Protein AF-A0A7J5TL22-F1 (afdb_monomer)

Secondary structure (DSSP, 8-state):
-HHHHHHHHHHHHHHHHHHHHHHHH-GGGGGSHHHHHHHHHHHHHHHHHHHHHHT-PPPPHHHHHHHHHHHHHHHHHHHHT--GGG--PPPPSSSSS-HHHHHHHHHHHHHHHHHHHS-GGG--TTHHHHHTTHHHHHHHHHHHHHHH-TT--SSSSSSSSGGG-TTT--HHHHHHHHHHHHHT-

Sequence (185 aa):
MRYLAGIWRLAIAALCFIGTSPAWHAVSLWAFLMYQIGFIAGIVMLWSGCASILRGVQPPALLRGFVLTYAFSLAAVHFFVTPAAEFGVPAQQVIPLSAQVLALIVVGMLAVDFFAFEPHRAFKPVYPLVWLVYLPLYAAFAIARAYWFPHSGPTANAYPYDYLIITQFTWGGAGVACLKIVAIY

pLDDT: mean 81.73, std 12.76, range [41.72, 96.69]

Radius of gyration: 17.6 Å; Cα contacts (8 Å, |Δi|>4): 181; chains: 1; bounding box: 44×38×47 Å

Solvent-accessible surface area (backbone atoms only — not comparable to full-atom values): 10242 Å² total; per-residue (Å²): 109,55,60,59,53,10,54,51,25,38,50,47,15,51,52,22,46,49,66,30,46,56,37,77,80,36,70,38,43,56,61,33,66,66,40,48,51,32,42,53,36,15,53,54,25,37,46,34,10,50,12,43,64,73,71,47,79,63,69,56,49,65,58,60,50,43,40,46,52,52,46,46,50,52,51,48,42,50,77,66,66,47,67,80,75,83,63,82,60,79,62,30,88,87,51,105,52,54,53,68,59,51,51,52,52,48,38,53,51,44,50,49,44,52,76,74,71,49,72,71,85,66,58,58,90,63,46,68,65,60,51,56,54,53,54,61,52,50,50,50,49,47,52,51,46,25,71,78,36,56,87,58,25,64,49,101,42,32,41,71,46,75,84,69,36,70,93,72,55,38,76,67,54,51,51,50,52,57,48,50,53,55,70,76,108

Nearest PDB structures (foldseek):
  8xks-assembly1_J  TM=4.301E-01  e=9.160E-01  Chlamydomonas reinhardtii
  6s37-assembly1_B  TM=3.584E-01  e=7.990E+00  Pseudomonas putida KT2440

Mean predicted aligned error: 7.57 Å

Structure (mmCIF, N/CA/C/O backbone):
data_AF-A0A7J5TL22-F1
#
_entry.id   AF-A0A7J5TL22-F1
#
loop_
_atom_site.group_PDB
_atom_site.id
_atom_site.type_symbol
_atom_site.label_atom_id
_atom_site.label_alt_id
_atom_site.label_comp_id
_atom_site.label_asym_id
_atom_site.label_entity_id
_atom_site.label_seq_id
_atom_site.pdbx_PDB_ins_code
_atom_site.Cartn_x
_atom_site.Cartn_y
_atom_site.Cartn_z
_atom_site.occupancy
_atom_site.B_iso_or_equiv
_atom_site.a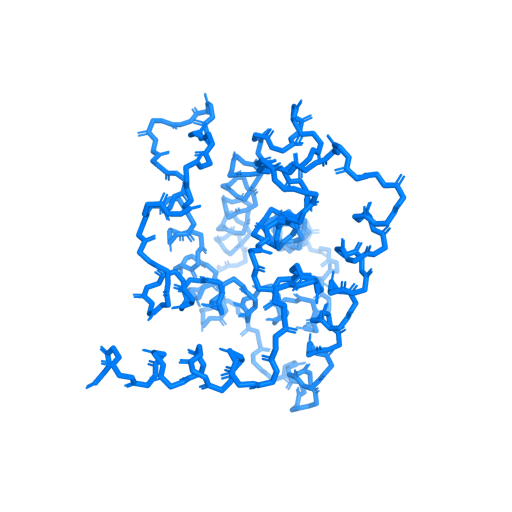uth_seq_id
_atom_site.auth_comp_id
_atom_site.auth_asym_id
_atom_site.auth_atom_id
_atom_site.pdbx_PDB_model_num
ATOM 1 N N . MET A 1 1 ? -11.041 7.643 23.582 1.00 76.50 1 MET A N 1
ATOM 2 C CA . MET A 1 1 ? -10.326 6.789 22.602 1.00 76.50 1 MET A CA 1
ATOM 3 C C . MET A 1 1 ? -10.852 6.942 21.175 1.00 76.50 1 MET A C 1
ATOM 5 O O . MET A 1 1 ? -10.060 7.249 20.301 1.00 76.50 1 MET A O 1
ATOM 9 N N . ARG A 1 2 ? -12.167 6.836 20.929 1.00 82.69 2 ARG A N 1
ATOM 10 C CA . ARG A 1 2 ? -12.785 6.975 19.590 1.00 82.69 2 ARG A CA 1
ATOM 11 C C . ARG A 1 2 ? -12.343 8.196 18.766 1.00 82.69 2 ARG A C 1
ATOM 13 O O . ARG A 1 2 ? -11.962 8.041 17.614 1.00 82.69 2 ARG A O 1
ATOM 20 N N . TYR A 1 3 ? -12.398 9.396 19.344 1.00 88.88 3 TYR A N 1
ATOM 21 C CA . TYR A 1 3 ? -12.023 10.625 18.632 1.00 88.88 3 TYR A CA 1
ATOM 22 C C . TYR A 1 3 ? -10.523 10.702 18.337 1.00 88.88 3 TYR A C 1
ATOM 24 O O . TYR A 1 3 ? -10.148 11.126 17.252 1.00 88.88 3 TYR A O 1
ATOM 32 N N . LEU A 1 4 ? -9.684 10.220 19.260 1.00 90.31 4 LEU A N 1
ATOM 33 C CA . LEU A 1 4 ? -8.236 10.139 19.066 1.00 90.31 4 LEU A CA 1
ATOM 34 C C . LEU A 1 4 ? -7.894 9.206 17.896 1.00 90.31 4 LEU A C 1
ATOM 36 O O . LEU A 1 4 ? -7.189 9.622 16.988 1.00 90.31 4 LEU A O 1
ATOM 40 N N . ALA A 1 5 ? -8.462 7.995 17.874 1.00 88.38 5 ALA A N 1
ATOM 41 C CA . ALA A 1 5 ? -8.292 7.055 16.765 1.00 88.38 5 ALA A CA 1
ATOM 42 C C . ALA A 1 5 ? -8.836 7.626 15.443 1.00 88.38 5 ALA A C 1
ATOM 44 O O . ALA A 1 5 ? -8.234 7.459 14.389 1.00 88.38 5 ALA A O 1
ATOM 45 N N . GLY A 1 6 ? -9.961 8.348 15.493 1.00 91.69 6 GLY A N 1
ATOM 46 C CA . GLY A 1 6 ? -10.523 9.033 14.330 1.00 91.69 6 GLY A CA 1
ATOM 47 C C . GLY A 1 6 ? -9.575 10.078 13.740 1.00 91.69 6 GLY A C 1
ATOM 48 O O . GLY A 1 6 ? -9.269 10.020 12.555 1.00 91.69 6 GLY A O 1
ATOM 49 N N . ILE A 1 7 ? -9.070 10.994 14.571 1.00 94.56 7 ILE A N 1
ATOM 50 C CA . ILE A 1 7 ? -8.115 12.033 14.156 1.00 94.56 7 ILE A CA 1
ATOM 51 C C . ILE A 1 7 ? -6.807 11.405 13.663 1.00 94.56 7 ILE A C 1
ATOM 53 O O . ILE A 1 7 ? -6.292 11.817 12.628 1.00 94.56 7 ILE A O 1
ATOM 57 N N . TRP A 1 8 ? -6.307 10.374 14.350 1.00 95.06 8 TRP A N 1
ATOM 58 C CA . TRP A 1 8 ? -5.118 9.620 13.945 1.00 95.06 8 TRP A CA 1
ATOM 59 C C . TRP A 1 8 ? -5.254 9.057 12.527 1.00 95.06 8 TRP A C 1
ATOM 61 O O . TRP A 1 8 ? -4.403 9.293 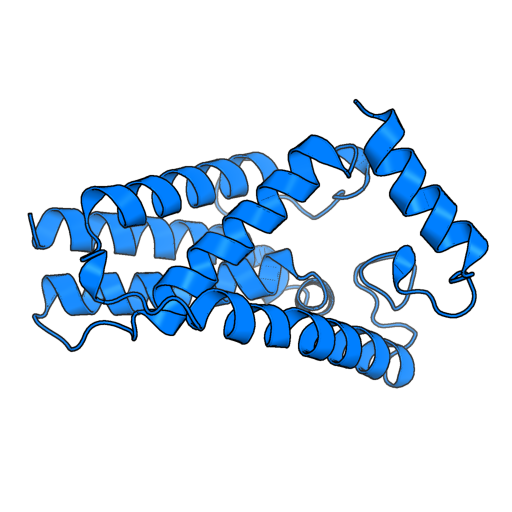11.674 1.00 95.06 8 TRP A O 1
ATOM 71 N N . ARG A 1 9 ? -6.375 8.392 12.235 1.00 95.19 9 ARG A N 1
ATOM 72 C CA . ARG A 1 9 ? -6.667 7.820 10.912 1.00 95.19 9 ARG A CA 1
ATOM 73 C C . ARG A 1 9 ? -6.843 8.884 9.834 1.00 95.19 9 ARG A C 1
ATOM 75 O O . ARG A 1 9 ? -6.375 8.694 8.717 1.00 95.19 9 ARG A O 1
ATOM 82 N N . LEU A 1 10 ? -7.454 10.023 10.164 1.00 96.06 10 LEU A N 1
ATOM 83 C CA . LEU A 1 10 ? -7.537 11.156 9.238 1.00 96.06 10 LEU A CA 1
ATOM 84 C C . LEU A 1 10 ? -6.156 11.749 8.928 1.00 96.06 10 LEU A C 1
ATOM 86 O O . LEU A 1 10 ? -5.897 12.099 7.779 1.00 96.06 10 LEU A O 1
ATOM 90 N N . ALA A 1 11 ? -5.256 11.815 9.912 1.00 95.38 11 ALA A N 1
ATOM 91 C CA . ALA A 1 11 ? -3.878 12.242 9.687 1.00 95.38 11 ALA A CA 1
ATOM 92 C C . ALA A 1 11 ? -3.131 11.265 8.766 1.00 95.38 11 ALA A C 1
ATOM 94 O O . ALA A 1 11 ? -2.492 11.707 7.813 1.00 95.38 11 ALA A O 1
ATOM 95 N N . ILE A 1 12 ? -3.277 9.948 8.975 1.00 94.81 12 ILE A N 1
ATOM 96 C CA . ILE A 1 12 ? -2.724 8.936 8.056 1.00 94.81 12 ILE A CA 1
ATOM 97 C C . ILE A 1 12 ? -3.279 9.145 6.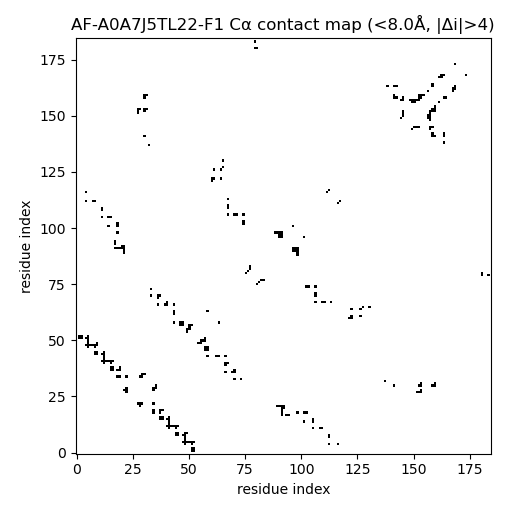644 1.00 94.81 12 ILE A C 1
ATOM 99 O O . ILE A 1 12 ? -2.512 9.184 5.687 1.00 94.81 12 ILE A O 1
ATOM 103 N N . ALA A 1 13 ? -4.596 9.328 6.508 1.00 96.69 13 ALA A N 1
ATOM 104 C CA . ALA A 1 13 ? -5.231 9.540 5.212 1.00 96.69 13 ALA A CA 1
ATOM 105 C C . ALA A 1 13 ? -4.666 10.768 4.483 1.00 96.69 13 ALA A C 1
ATOM 107 O O . ALA A 1 13 ? -4.343 10.685 3.299 1.00 96.69 13 ALA A O 1
ATOM 108 N N . ALA A 1 14 ? -4.488 11.885 5.194 1.00 94.62 14 ALA A N 1
ATOM 109 C CA . ALA A 1 14 ? -3.883 13.089 4.635 1.00 94.62 14 ALA A CA 1
ATOM 110 C C . ALA A 1 14 ? -2.450 12.830 4.144 1.00 94.62 14 ALA A C 1
ATOM 112 O O . ALA A 1 14 ? -2.127 13.171 3.008 1.00 94.62 14 ALA A O 1
ATOM 113 N N . LEU A 1 15 ? -1.615 12.172 4.954 1.00 92.62 15 LEU A N 1
ATOM 114 C CA . LEU A 1 15 ? -0.240 11.830 4.578 1.00 92.62 15 LEU A CA 1
ATOM 115 C C . LEU A 1 15 ? -0.190 10.881 3.375 1.00 92.62 15 LEU A C 1
ATOM 117 O O . LEU A 1 15 ? 0.622 11.086 2.476 1.00 92.62 15 LEU A O 1
ATOM 121 N N . CYS A 1 16 ? -1.087 9.897 3.305 1.00 93.00 16 CYS A N 1
ATOM 122 C CA . CYS A 1 16 ? -1.236 9.030 2.140 1.00 93.00 16 CYS A CA 1
ATOM 123 C C . CYS A 1 16 ? -1.551 9.834 0.874 1.00 93.00 16 CYS A C 1
ATOM 125 O O . CYS A 1 16 ? -0.889 9.650 -0.145 1.00 93.00 16 CYS A O 1
ATOM 127 N N . PHE A 1 17 ? -2.519 10.755 0.930 1.00 93.19 17 PHE A N 1
ATOM 128 C CA . PHE A 1 17 ? -2.877 11.563 -0.238 1.00 93.19 17 PHE A CA 1
ATOM 129 C C . PHE A 1 17 ? -1.749 12.501 -0.664 1.00 93.19 17 PHE A C 1
ATOM 131 O O . PHE A 1 17 ? -1.441 12.567 -1.854 1.00 93.19 17 PHE A O 1
ATOM 138 N N . ILE A 1 18 ? -1.072 13.136 0.295 1.00 90.69 18 ILE A N 1
ATOM 139 C CA . ILE A 1 18 ? 0.117 13.963 0.055 1.00 90.69 18 ILE A CA 1
ATOM 140 C C . ILE A 1 18 ? 1.221 13.129 -0.614 1.00 90.69 18 ILE A C 1
ATOM 142 O O . ILE A 1 18 ? 1.741 13.534 -1.654 1.00 90.69 18 ILE A O 1
ATOM 146 N N . GLY A 1 19 ? 1.490 11.920 -0.117 1.00 87.06 19 GLY A N 1
ATOM 147 C CA . GLY A 1 19 ? 2.454 10.998 -0.720 1.00 87.06 19 GLY A CA 1
ATOM 148 C C . GLY A 1 19 ? 2.067 10.545 -2.129 1.00 87.06 19 GLY A C 1
ATOM 149 O O . GLY A 1 19 ? 2.940 10.358 -2.972 1.00 87.06 19 GLY A O 1
ATOM 150 N N . THR A 1 20 ? 0.767 10.425 -2.420 1.00 89.88 20 THR A N 1
ATOM 151 C CA . THR A 1 20 ? 0.273 10.050 -3.757 1.00 89.88 20 THR A CA 1
ATOM 152 C C . THR A 1 20 ? 0.111 11.217 -4.725 1.00 89.88 20 THR A C 1
ATOM 154 O O . THR A 1 20 ? -0.081 10.981 -5.916 1.00 89.88 20 THR A O 1
ATOM 157 N N . SER A 1 21 ? 0.223 12.460 -4.247 1.00 88.69 21 SER A N 1
ATOM 158 C CA . SER A 1 21 ? -0.008 13.664 -5.053 1.00 88.69 21 SER A CA 1
ATOM 159 C C . SER A 1 21 ? 0.816 13.747 -6.350 1.00 88.69 21 SER A C 1
ATOM 161 O O . SER A 1 21 ? 0.252 14.186 -7.353 1.00 88.69 21 SER A O 1
ATOM 163 N N . PRO A 1 22 ? 2.074 13.255 -6.442 1.00 86.19 22 PRO A N 1
ATOM 164 C CA . PRO A 1 22 ? 2.792 13.253 -7.719 1.00 86.19 22 PRO A CA 1
ATOM 165 C C . PRO A 1 22 ? 2.082 12.444 -8.815 1.00 86.19 22 PRO A C 1
ATOM 167 O O . PRO A 1 22 ? 2.066 12.847 -9.978 1.00 86.19 22 PRO A O 1
ATOM 170 N N . ALA A 1 23 ? 1.440 11.328 -8.456 1.00 86.75 23 ALA A N 1
ATOM 171 C CA . ALA A 1 23 ? 0.721 10.481 -9.408 1.00 86.75 23 ALA A CA 1
ATOM 172 C C . ALA A 1 23 ? -0.568 11.134 -9.934 1.00 86.75 23 ALA A C 1
ATOM 174 O O . ALA A 1 23 ? -1.082 10.744 -10.981 1.00 86.75 23 ALA A O 1
ATOM 175 N N . TRP A 1 24 ? -1.082 12.162 -9.254 1.00 88.44 24 TRP A N 1
ATOM 176 C CA . TRP A 1 24 ? -2.282 12.878 -9.692 1.00 88.44 24 TRP A CA 1
ATOM 177 C C . TRP A 1 24 ? -1.990 13.757 -10.913 1.00 88.44 24 TRP A C 1
ATOM 179 O O . TRP A 1 24 ? -2.872 13.983 -11.736 1.00 88.44 24 TRP A O 1
ATOM 189 N N . HIS A 1 25 ? -0.738 14.200 -11.054 1.00 84.44 25 HIS A N 1
ATOM 190 C CA . HIS A 1 25 ? -0.266 14.995 -12.187 1.00 84.44 25 HIS A CA 1
ATOM 191 C C . HIS A 1 25 ? 0.445 14.152 -13.254 1.00 84.44 25 HIS A C 1
ATOM 193 O O . HIS A 1 25 ? 0.469 14.539 -14.420 1.00 84.44 25 HIS A O 1
ATOM 199 N N . ALA A 1 26 ? 0.991 12.990 -12.881 1.00 85.56 26 ALA A N 1
ATOM 200 C CA . ALA A 1 26 ? 1.662 12.072 -13.794 1.00 85.56 26 ALA A CA 1
ATOM 201 C C . ALA A 1 26 ? 1.036 10.674 -13.727 1.00 85.56 26 ALA A C 1
ATOM 203 O O . ALA A 1 26 ? 1.387 9.849 -12.881 1.00 85.56 26 ALA A O 1
ATOM 204 N N . VAL A 1 27 ? 0.132 10.391 -14.671 1.00 84.38 27 VAL A N 1
ATOM 205 C CA . VAL A 1 27 ? -0.661 9.150 -14.681 1.00 84.38 27 VAL A CA 1
ATOM 206 C C . VAL A 1 27 ? 0.213 7.889 -14.773 1.00 84.38 27 VAL A C 1
ATOM 208 O O . VAL A 1 27 ? -0.154 6.839 -14.248 1.00 84.38 27 VAL A O 1
ATOM 211 N N . SER A 1 28 ? 1.398 7.980 -15.383 1.00 83.38 28 SER A N 1
ATOM 212 C CA . SER A 1 28 ? 2.342 6.860 -15.479 1.00 83.38 28 SER A CA 1
ATOM 213 C C . SER A 1 28 ? 2.810 6.352 -14.111 1.00 83.38 28 SER A C 1
ATOM 215 O O . SER A 1 28 ? 3.051 5.154 -13.966 1.00 83.38 28 SER A O 1
ATOM 217 N N . LEU A 1 29 ? 2.861 7.212 -13.084 1.00 85.06 29 LEU A N 1
ATOM 218 C CA . LEU A 1 29 ? 3.284 6.838 -11.731 1.00 85.06 29 LEU A CA 1
ATOM 219 C C . LEU A 1 29 ? 2.313 5.864 -11.049 1.00 85.06 29 LEU A C 1
ATOM 221 O O . LEU A 1 29 ? 2.746 5.077 -10.208 1.00 85.06 29 LEU A O 1
ATOM 225 N N . TRP A 1 30 ? 1.039 5.815 -11.459 1.00 87.62 30 TRP A N 1
ATOM 226 C CA . TRP A 1 30 ? 0.084 4.805 -10.975 1.00 87.62 30 TRP A CA 1
ATOM 227 C C . TRP A 1 30 ? 0.473 3.372 -11.345 1.00 87.62 30 TRP A C 1
ATOM 229 O O . TRP A 1 30 ? -0.098 2.424 -10.807 1.00 87.62 30 TRP A O 1
ATOM 239 N N . ALA A 1 31 ? 1.447 3.187 -12.240 1.00 86.81 31 ALA A N 1
ATOM 240 C CA . ALA A 1 31 ? 2.020 1.880 -12.515 1.00 86.81 31 ALA A CA 1
ATOM 241 C C . ALA A 1 31 ? 2.811 1.317 -11.326 1.00 86.81 31 ALA A C 1
ATOM 243 O O . ALA A 1 31 ? 2.890 0.097 -11.187 1.00 86.81 31 ALA A O 1
ATOM 244 N N . PHE A 1 32 ? 3.388 2.160 -10.464 1.00 85.00 32 PHE A N 1
ATOM 245 C CA . PHE A 1 32 ? 4.103 1.675 -9.288 1.00 85.00 32 PHE A CA 1
ATOM 246 C C . PHE A 1 32 ? 3.133 1.213 -8.205 1.00 85.00 32 PHE A C 1
ATOM 248 O O . PHE A 1 32 ? 2.202 1.924 -7.814 1.00 85.00 32 PHE A O 1
ATOM 255 N N . LEU A 1 33 ? 3.436 0.046 -7.640 1.00 85.75 33 LEU A N 1
ATOM 256 C CA . LEU A 1 33 ? 2.664 -0.553 -6.558 1.00 85.75 33 LEU A CA 1
ATOM 257 C C . LEU A 1 33 ? 2.549 0.382 -5.341 1.00 85.75 33 LEU A C 1
ATOM 259 O O . LEU A 1 33 ? 1.494 0.442 -4.713 1.00 85.75 33 LEU A O 1
ATOM 263 N N . MET A 1 34 ? 3.595 1.165 -5.046 1.00 84.81 34 MET A N 1
ATOM 264 C CA . MET A 1 34 ? 3.604 2.088 -3.904 1.00 84.81 34 MET A CA 1
ATOM 265 C C . MET A 1 34 ? 2.489 3.138 -3.969 1.00 84.81 34 MET A C 1
ATOM 267 O O . MET A 1 34 ? 1.866 3.429 -2.950 1.00 84.81 34 MET A O 1
ATOM 271 N N . TYR A 1 35 ? 2.205 3.675 -5.160 1.00 87.75 35 TYR A N 1
ATOM 272 C CA . TYR A 1 35 ? 1.192 4.714 -5.337 1.00 87.75 35 TYR A CA 1
ATOM 273 C C . TYR A 1 35 ? -0.212 4.127 -5.215 1.00 87.75 35 TYR A C 1
ATOM 275 O O . TYR A 1 35 ? -1.079 4.733 -4.588 1.00 87.75 35 TYR A O 1
ATOM 283 N N . GLN A 1 36 ? -0.422 2.913 -5.730 1.00 90.69 36 GLN A N 1
ATOM 284 C CA . GLN A 1 36 ? -1.695 2.206 -5.596 1.00 90.69 36 GLN A CA 1
ATOM 285 C C . GLN A 1 36 ? -1.995 1.868 -4.131 1.00 90.69 36 GLN A C 1
ATOM 287 O O . GLN A 1 36 ? -3.067 2.199 -3.628 1.00 90.69 36 GLN A O 1
ATOM 292 N N . ILE A 1 37 ? -1.032 1.267 -3.422 1.00 91.81 37 ILE A N 1
ATOM 293 C CA . ILE A 1 37 ? -1.198 0.913 -2.008 1.00 91.81 37 ILE A CA 1
ATOM 294 C C . ILE A 1 37 ? -1.343 2.165 -1.143 1.00 91.81 37 ILE A C 1
ATOM 296 O O . ILE A 1 37 ? -2.230 2.200 -0.296 1.00 91.81 37 ILE A O 1
ATOM 300 N N . GLY A 1 38 ? -0.542 3.209 -1.380 1.00 91.25 38 GLY A N 1
ATOM 301 C CA . GLY A 1 38 ? -0.661 4.484 -0.671 1.00 91.25 38 GLY A CA 1
ATOM 302 C C . GLY A 1 38 ? -2.044 5.118 -0.839 1.00 91.25 38 GLY A C 1
ATOM 303 O O . GLY A 1 38 ? -2.633 5.586 0.134 1.00 91.25 38 GLY A O 1
ATOM 304 N N . PHE A 1 39 ? -2.615 5.061 -2.042 1.00 93.75 39 PHE A N 1
ATOM 305 C CA . PHE A 1 39 ? -3.942 5.610 -2.312 1.00 93.75 39 PHE A CA 1
ATOM 306 C C . PHE A 1 39 ? -5.068 4.776 -1.689 1.00 93.75 39 PHE A C 1
ATOM 308 O O . PHE A 1 39 ? -5.952 5.328 -1.031 1.00 93.75 39 PHE A O 1
ATOM 315 N N . ILE A 1 40 ? -5.009 3.444 -1.814 1.00 94.75 40 ILE A N 1
ATOM 316 C CA . ILE A 1 40 ? -5.957 2.531 -1.154 1.00 94.75 40 ILE A CA 1
ATOM 317 C C . ILE A 1 40 ? -5.894 2.722 0.367 1.00 94.75 40 ILE A C 1
ATOM 319 O O . ILE A 1 40 ? -6.934 2.812 1.021 1.00 94.75 40 ILE A O 1
ATOM 323 N N . ALA A 1 41 ? -4.688 2.853 0.927 1.00 94.56 41 ALA A N 1
ATOM 324 C CA . ALA A 1 41 ? -4.476 3.159 2.335 1.00 94.56 41 ALA A CA 1
ATOM 325 C C . ALA A 1 41 ? -5.153 4.471 2.737 1.00 94.56 41 ALA A C 1
ATOM 327 O O . ALA A 1 41 ? -5.889 4.499 3.722 1.00 94.56 41 ALA A O 1
ATOM 328 N N . GLY A 1 42 ? -4.971 5.526 1.937 1.00 95.69 42 GLY A N 1
ATOM 329 C CA . GLY A 1 42 ? -5.610 6.822 2.149 1.00 95.69 42 GLY A CA 1
ATOM 330 C C . GLY A 1 42 ? -7.133 6.721 2.215 1.00 95.69 42 GLY A C 1
ATOM 331 O O . GLY A 1 42 ? -7.740 7.216 3.163 1.00 95.69 42 GLY A O 1
ATOM 332 N N . ILE A 1 43 ? -7.756 6.005 1.274 1.00 96.69 43 ILE A N 1
ATOM 333 C CA . ILE A 1 43 ? -9.213 5.795 1.249 1.00 96.69 43 ILE A CA 1
ATOM 334 C C . ILE A 1 43 ? -9.691 5.007 2.473 1.00 96.69 43 ILE A C 1
ATOM 336 O O . ILE A 1 43 ? -10.656 5.406 3.129 1.00 96.69 43 ILE A O 1
ATOM 340 N N . VAL A 1 44 ? -9.032 3.892 2.802 1.00 96.00 44 VAL A N 1
ATOM 341 C CA . VAL A 1 44 ? -9.424 3.040 3.938 1.00 96.00 44 VAL A CA 1
ATOM 342 C C . VAL A 1 44 ? -9.292 3.798 5.258 1.00 96.00 44 VAL A C 1
ATOM 344 O O . VAL A 1 44 ? -10.177 3.701 6.111 1.00 96.00 44 VAL A O 1
ATOM 347 N N . MET A 1 45 ? -8.229 4.585 5.420 1.00 96.25 45 MET A N 1
ATOM 348 C CA . MET A 1 45 ? -7.994 5.391 6.617 1.00 96.25 45 MET A CA 1
ATOM 349 C C . MET A 1 45 ? -8.950 6.580 6.703 1.00 96.25 45 MET A C 1
ATOM 351 O O . MET A 1 45 ? -9.462 6.862 7.784 1.00 96.25 45 MET A O 1
ATOM 355 N N . LEU A 1 46 ? -9.289 7.213 5.576 1.00 96.69 46 LEU A N 1
ATOM 356 C CA . LEU A 1 46 ? -10.306 8.263 5.524 1.00 96.69 46 LEU A CA 1
ATOM 357 C C . LEU A 1 46 ? -11.670 7.716 5.954 1.00 96.69 46 LEU A C 1
ATOM 359 O O . LEU A 1 46 ? -12.311 8.275 6.844 1.00 96.69 46 LEU A O 1
ATOM 363 N N . TRP A 1 47 ? -12.089 6.586 5.374 1.00 96.38 47 TRP A N 1
ATOM 364 C CA . TRP A 1 47 ? -13.329 5.912 5.753 1.00 96.38 47 TRP A CA 1
ATOM 365 C C . TRP A 1 47 ? -13.310 5.545 7.239 1.00 96.38 47 TRP A C 1
ATOM 367 O O . TRP A 1 47 ? -14.238 5.887 7.972 1.00 96.38 47 TRP A O 1
ATOM 377 N N . SER A 1 48 ? -12.239 4.914 7.720 1.00 93.06 48 SER A N 1
ATOM 378 C CA . SER A 1 48 ? -12.140 4.506 9.120 1.00 93.06 48 SER A CA 1
ATOM 379 C C . SER A 1 48 ? -12.116 5.694 10.092 1.00 93.06 48 SER A C 1
ATOM 381 O O . SER A 1 48 ? -12.746 5.636 11.151 1.00 93.06 48 SER A O 1
ATOM 383 N N . GLY A 1 49 ? -11.451 6.793 9.732 1.00 93.06 49 GLY A N 1
ATOM 384 C CA . GLY A 1 49 ? -11.416 8.032 10.507 1.00 93.06 49 GLY A CA 1
ATOM 385 C C . GLY A 1 49 ? -12.796 8.679 10.614 1.00 93.06 49 GLY A C 1
ATOM 386 O O . GLY A 1 49 ? -13.284 8.931 11.721 1.00 93.06 49 GLY A O 1
ATOM 387 N N . CYS A 1 50 ? -13.475 8.847 9.476 1.00 93.69 50 CYS A N 1
ATOM 388 C CA . CYS A 1 50 ? -14.847 9.347 9.415 1.00 93.69 50 CYS A CA 1
ATOM 389 C C . CYS A 1 50 ? -15.817 8.446 10.191 1.00 93.69 50 CYS A C 1
ATOM 391 O O . CYS A 1 50 ? -16.607 8.945 10.991 1.00 93.69 50 CYS A O 1
ATOM 393 N N . ALA A 1 51 ? -15.728 7.123 10.029 1.00 93.06 51 ALA A N 1
ATOM 394 C CA . ALA A 1 51 ? -16.568 6.162 10.740 1.00 93.06 51 ALA A CA 1
ATOM 395 C C . ALA A 1 51 ? -16.381 6.252 12.264 1.00 93.06 51 ALA A C 1
ATOM 397 O O . ALA A 1 51 ? -17.361 6.253 13.012 1.00 93.06 51 ALA A O 1
ATOM 398 N N . SER A 1 52 ? -15.143 6.413 12.738 1.00 91.75 52 SER A N 1
ATOM 399 C CA . SER A 1 52 ? -14.848 6.601 14.163 1.00 91.75 52 SER A CA 1
ATOM 400 C C . SER A 1 52 ? -15.486 7.880 14.720 1.00 91.75 52 SER A C 1
ATOM 402 O O . SER A 1 52 ? -16.097 7.860 15.792 1.00 91.75 52 SER A O 1
ATOM 404 N N . ILE A 1 53 ? -15.413 8.996 13.993 1.00 92.00 53 ILE A N 1
ATOM 405 C CA . ILE A 1 53 ? -15.950 10.288 14.451 1.00 92.00 53 ILE A CA 1
ATOM 406 C C . ILE A 1 53 ? -17.483 10.315 14.370 1.00 92.00 53 ILE A C 1
ATOM 408 O O . ILE A 1 53 ? -18.150 10.643 15.357 1.00 92.00 53 ILE A O 1
ATOM 412 N N . LEU A 1 54 ? -18.041 9.902 13.232 1.00 92.12 54 LEU A N 1
ATOM 413 C CA . LEU A 1 54 ? -19.468 9.998 12.907 1.00 92.12 54 LEU A CA 1
ATOM 414 C C . LEU A 1 54 ? -20.304 8.813 13.415 1.00 92.12 54 LEU A C 1
ATOM 416 O O . LEU A 1 54 ? -21.514 8.809 13.232 1.00 92.12 54 LEU A O 1
ATOM 420 N N . ARG A 1 55 ? -19.684 7.815 14.064 1.00 85.88 55 ARG A N 1
ATOM 421 C CA . ARG A 1 55 ? -20.319 6.523 14.413 1.00 85.88 55 ARG A CA 1
ATOM 422 C C . ARG A 1 55 ? -20.826 5.763 13.180 1.00 85.88 55 ARG A C 1
ATOM 424 O O . ARG A 1 55 ? -21.847 5.086 13.233 1.00 85.88 55 ARG A O 1
ATOM 431 N N . GLY A 1 56 ? -20.099 5.891 12.075 1.00 88.38 56 GLY A N 1
ATOM 432 C CA . GLY A 1 56 ? -20.379 5.174 10.839 1.00 88.38 56 GLY A CA 1
ATOM 433 C C . GLY A 1 56 ? -19.916 3.718 10.881 1.00 88.38 56 GLY A C 1
ATOM 434 O O . GLY A 1 56 ? -19.244 3.267 11.813 1.00 88.38 56 GLY A O 1
ATOM 435 N N . VAL A 1 57 ? -20.243 2.989 9.819 1.00 90.06 57 VAL A N 1
ATOM 436 C CA . VAL A 1 57 ? -19.759 1.623 9.597 1.00 90.06 57 VAL A CA 1
ATOM 437 C C . VAL A 1 57 ? -18.260 1.669 9.307 1.00 90.06 57 VAL A C 1
ATOM 439 O O . VAL A 1 57 ? -17.826 2.429 8.447 1.00 90.06 57 VAL A O 1
ATOM 442 N N . GLN A 1 58 ? -17.468 0.872 10.024 1.00 90.31 58 GLN A N 1
ATOM 443 C CA . GLN A 1 58 ? -16.025 0.752 9.794 1.00 90.31 58 GLN A CA 1
ATOM 444 C C . GLN A 1 58 ? -15.733 -0.079 8.535 1.00 90.31 58 GLN A C 1
ATOM 446 O O . GLN A 1 58 ? -16.505 -0.992 8.225 1.00 90.31 58 GLN A O 1
ATOM 451 N N . PRO A 1 59 ? -14.599 0.154 7.850 1.00 90.94 59 PRO A N 1
ATOM 452 C CA . PRO A 1 59 ? -14.176 -0.715 6.766 1.00 90.94 59 PRO A CA 1
ATOM 453 C C . PRO A 1 59 ? -14.039 -2.176 7.230 1.00 90.94 59 PRO A C 1
ATOM 455 O O . PRO A 1 59 ? -13.639 -2.443 8.373 1.00 90.94 59 PRO A O 1
ATOM 458 N N . PRO A 1 60 ? -14.320 -3.153 6.351 1.00 91.44 60 PRO A N 1
ATOM 459 C CA . PRO A 1 60 ? -14.082 -4.561 6.633 1.00 91.44 60 PRO A CA 1
ATOM 460 C C . PRO A 1 60 ? -12.661 -4.805 7.153 1.00 91.44 60 PRO A C 1
ATOM 462 O O . PRO A 1 60 ? -11.698 -4.211 6.663 1.00 91.44 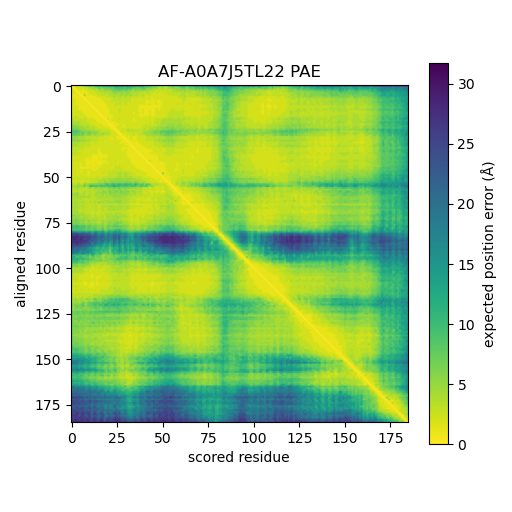60 PRO A O 1
ATOM 465 N N . ALA A 1 61 ? -12.510 -5.713 8.122 1.00 89.00 61 ALA A N 1
ATOM 466 C CA . ALA A 1 61 ? -11.195 -6.083 8.660 1.00 89.00 61 ALA A CA 1
ATOM 467 C C . ALA A 1 61 ? -10.242 -6.601 7.563 1.00 89.00 61 ALA A C 1
ATOM 469 O O . ALA A 1 61 ? -9.040 -6.362 7.626 1.00 89.00 61 ALA A O 1
ATOM 470 N N . LEU A 1 62 ? -10.793 -7.223 6.512 1.00 89.06 62 LEU A N 1
ATOM 471 C CA . LEU A 1 62 ? -10.047 -7.629 5.319 1.00 89.06 62 LEU A CA 1
ATOM 472 C C . LEU A 1 62 ? -9.285 -6.454 4.682 1.00 89.06 62 LEU A C 1
ATOM 474 O O . LEU A 1 62 ? -8.103 -6.600 4.394 1.00 89.06 62 LEU A O 1
ATOM 478 N N . LEU A 1 63 ? -9.940 -5.302 4.481 1.00 89.75 63 LEU A N 1
ATOM 479 C CA . LEU A 1 63 ? -9.332 -4.129 3.838 1.00 89.75 63 LEU A CA 1
ATOM 480 C C . LEU A 1 63 ? -8.341 -3.414 4.759 1.00 89.75 63 LEU A C 1
ATOM 482 O O . LEU A 1 63 ? -7.294 -2.960 4.309 1.00 89.75 63 LEU A O 1
ATOM 486 N N . ARG A 1 64 ? -8.646 -3.334 6.058 1.00 88.56 64 ARG A N 1
ATOM 487 C CA . ARG A 1 64 ? -7.744 -2.712 7.040 1.00 88.56 64 ARG A CA 1
ATOM 488 C C . ARG A 1 64 ? -6.436 -3.487 7.188 1.00 88.56 64 ARG A C 1
ATOM 490 O O . ARG A 1 64 ? -5.369 -2.884 7.183 1.00 88.56 64 ARG A O 1
ATOM 497 N N . GLY A 1 65 ? -6.519 -4.817 7.255 1.00 88.12 65 GLY A N 1
ATOM 498 C CA . GLY A 1 65 ? -5.333 -5.674 7.298 1.00 88.12 65 GLY A CA 1
ATOM 499 C C . GLY A 1 65 ? -4.541 -5.633 5.993 1.00 88.12 65 GLY A C 1
ATOM 500 O O . GLY A 1 65 ? -3.326 -5.485 6.037 1.00 88.12 65 GLY A O 1
ATOM 501 N N . PHE A 1 66 ? -5.232 -5.644 4.845 1.00 92.12 66 PHE A N 1
ATOM 502 C CA . PHE A 1 66 ? -4.611 -5.517 3.523 1.00 92.12 66 PHE A CA 1
ATOM 503 C C . PHE A 1 66 ? -3.682 -4.300 3.436 1.00 92.12 66 PHE A C 1
ATOM 505 O O . PHE A 1 66 ? -2.527 -4.430 3.036 1.00 92.12 66 PHE A O 1
ATOM 512 N N . VAL A 1 67 ? -4.171 -3.128 3.853 1.00 91.44 67 VAL A N 1
ATOM 513 C CA . VAL A 1 67 ? -3.412 -1.874 3.790 1.00 91.44 67 VAL A CA 1
ATOM 514 C C . VAL A 1 67 ? -2.132 -1.946 4.617 1.00 91.44 67 VAL A C 1
ATOM 516 O O . VAL A 1 67 ? -1.070 -1.599 4.105 1.00 91.44 67 VAL A O 1
ATOM 519 N N . LEU A 1 68 ? -2.209 -2.421 5.865 1.00 90.94 68 LEU A N 1
ATOM 520 C CA . LEU A 1 68 ? -1.020 -2.557 6.703 1.00 90.94 68 LEU A CA 1
ATOM 521 C C . LEU A 1 68 ? -0.030 -3.549 6.097 1.00 90.94 68 LEU A C 1
ATOM 523 O O . LEU A 1 68 ? 1.154 -3.242 6.011 1.00 90.94 68 LEU A O 1
ATOM 527 N N . THR A 1 69 ? -0.502 -4.730 5.692 1.00 90.31 69 THR A N 1
ATOM 528 C CA . THR A 1 69 ? 0.373 -5.786 5.179 1.00 90.31 69 THR A CA 1
ATOM 529 C C . THR A 1 69 ? 1.134 -5.311 3.956 1.00 90.31 69 THR A C 1
ATOM 531 O O . THR A 1 69 ? 2.354 -5.412 3.936 1.00 90.31 69 THR A O 1
ATOM 534 N N . TYR A 1 70 ? 0.451 -4.722 2.975 1.00 89.88 70 TYR A N 1
ATOM 535 C CA . TYR A 1 70 ? 1.120 -4.233 1.774 1.00 89.88 70 TYR A CA 1
ATOM 536 C C . TYR A 1 70 ? 2.021 -3.028 2.040 1.00 89.88 70 TYR A C 1
ATOM 538 O O . TYR A 1 70 ? 3.120 -2.973 1.493 1.00 89.88 70 TYR A O 1
ATOM 546 N N . ALA A 1 71 ? 1.605 -2.084 2.889 1.00 88.31 71 ALA A N 1
ATOM 547 C CA . ALA A 1 71 ? 2.449 -0.947 3.249 1.00 88.31 71 ALA A CA 1
ATOM 548 C C . ALA A 1 71 ? 3.731 -1.412 3.965 1.00 88.31 71 ALA A C 1
ATOM 550 O O . ALA A 1 71 ? 4.827 -0.959 3.637 1.00 88.31 71 ALA A O 1
ATOM 551 N N . PHE A 1 72 ? 3.610 -2.377 4.881 1.00 87.69 72 PHE A N 1
ATOM 552 C CA . PHE A 1 72 ? 4.743 -2.986 5.568 1.00 87.69 72 PHE A CA 1
ATOM 553 C C . PHE A 1 72 ? 5.640 -3.778 4.610 1.00 87.69 72 PHE A C 1
ATOM 555 O O . PHE A 1 72 ? 6.855 -3.609 4.641 1.00 87.69 72 PHE A O 1
ATOM 562 N N . SER A 1 73 ? 5.067 -4.595 3.721 1.00 84.69 73 SER A N 1
ATOM 563 C CA . SER A 1 73 ? 5.829 -5.330 2.705 1.00 84.69 73 SER A CA 1
ATOM 564 C C . SER A 1 73 ? 6.616 -4.388 1.797 1.00 84.69 73 SER A C 1
ATOM 566 O O . SER A 1 73 ? 7.787 -4.639 1.539 1.00 84.69 73 SER A O 1
ATOM 568 N N . LEU A 1 74 ? 6.016 -3.282 1.352 1.00 82.75 74 LEU A N 1
ATOM 569 C CA . LEU A 1 74 ? 6.704 -2.278 0.539 1.00 82.75 74 LEU A CA 1
ATOM 570 C C . LEU A 1 74 ? 7.854 -1.605 1.298 1.00 82.75 74 LEU A C 1
ATOM 572 O O . LEU A 1 74 ? 8.924 -1.419 0.724 1.00 82.75 74 LEU A O 1
ATOM 576 N N . ALA A 1 75 ? 7.672 -1.288 2.583 1.00 79.56 75 ALA A N 1
ATOM 577 C CA . ALA A 1 75 ? 8.758 -0.778 3.418 1.00 79.56 75 ALA A CA 1
ATOM 578 C C . ALA A 1 75 ? 9.869 -1.818 3.624 1.00 79.56 75 ALA A C 1
ATOM 580 O O . ALA A 1 75 ? 11.046 -1.473 3.567 1.00 79.56 75 ALA A O 1
ATOM 581 N N . ALA A 1 76 ? 9.521 -3.092 3.810 1.00 78.38 76 ALA A N 1
ATOM 582 C CA . ALA A 1 76 ? 10.500 -4.167 3.926 1.00 78.38 76 ALA A CA 1
ATOM 583 C C . ALA A 1 76 ? 11.313 -4.322 2.631 1.00 78.38 76 ALA A C 1
ATOM 585 O O . ALA A 1 76 ? 12.536 -4.388 2.683 1.00 78.38 76 ALA A O 1
ATOM 586 N N . VAL A 1 77 ? 10.662 -4.298 1.462 1.00 74.69 77 VAL A N 1
ATOM 587 C CA . VAL A 1 77 ? 11.365 -4.292 0.167 1.00 74.69 77 VAL A CA 1
ATOM 588 C C . VAL A 1 77 ? 12.279 -3.070 0.054 1.00 74.69 77 VAL A C 1
ATOM 590 O O . VAL A 1 77 ? 13.424 -3.207 -0.370 1.00 74.69 77 VAL A O 1
ATOM 593 N N . HIS A 1 78 ? 11.815 -1.897 0.491 1.00 70.00 78 HIS A N 1
ATOM 594 C CA . HIS A 1 78 ? 12.630 -0.685 0.484 1.00 70.00 78 HIS A CA 1
ATOM 595 C C . HIS A 1 78 ? 13.915 -0.830 1.312 1.00 70.00 78 HIS A C 1
ATOM 597 O O . HIS A 1 78 ? 14.978 -0.468 0.823 1.00 70.00 78 HIS A O 1
ATOM 603 N N . PHE A 1 79 ? 13.836 -1.376 2.529 1.00 66.94 79 PHE A N 1
ATOM 604 C CA . PHE A 1 79 ? 15.009 -1.530 3.395 1.00 66.94 79 PHE A CA 1
ATOM 605 C C . PHE A 1 79 ? 15.936 -2.676 2.995 1.00 66.94 79 PHE A C 1
ATOM 607 O O . PHE A 1 79 ? 17.147 -2.556 3.160 1.00 66.94 79 PHE A O 1
ATOM 614 N N . PHE A 1 80 ? 15.379 -3.793 2.523 1.00 65.00 80 PHE A N 1
ATOM 615 C CA . PHE A 1 80 ? 16.132 -5.040 2.379 1.00 65.00 80 PHE A CA 1
ATOM 616 C C . PHE A 1 80 ? 16.512 -5.390 0.940 1.00 65.00 80 PHE A C 1
ATOM 618 O O . PHE A 1 80 ? 17.408 -6.203 0.744 1.00 65.00 80 PHE A O 1
ATOM 625 N N . VAL A 1 81 ? 15.831 -4.831 -0.066 1.00 62.81 81 VAL A N 1
ATOM 626 C CA . VAL A 1 81 ? 15.959 -5.296 -1.459 1.00 62.81 81 VAL A CA 1
ATOM 627 C C . VAL A 1 81 ? 16.498 -4.215 -2.392 1.00 62.81 81 VAL A C 1
ATOM 629 O O . VAL A 1 81 ? 17.398 -4.486 -3.180 1.00 62.81 81 VAL A O 1
ATOM 632 N N . THR A 1 82 ? 15.963 -2.996 -2.336 1.00 56.75 82 THR A N 1
ATOM 633 C CA . THR A 1 82 ? 16.328 -1.924 -3.280 1.00 56.75 82 THR A CA 1
ATOM 634 C C . THR A 1 82 ? 17.302 -0.921 -2.660 1.00 56.75 82 THR A C 1
ATOM 636 O O . THR A 1 82 ? 16.947 -0.305 -1.653 1.00 56.75 82 THR A O 1
ATOM 639 N N . PRO A 1 83 ? 18.470 -0.643 -3.272 1.00 49.06 83 PRO A N 1
ATOM 640 C CA . PRO A 1 83 ? 19.236 0.547 -2.930 1.00 49.06 83 PRO A CA 1
ATOM 641 C C . PRO A 1 83 ? 18.393 1.795 -3.231 1.00 49.06 83 PRO A C 1
ATOM 643 O O . PRO A 1 83 ? 17.705 1.863 -4.250 1.00 49.06 83 PRO A O 1
ATOM 646 N N . ALA A 1 84 ? 18.475 2.812 -2.369 1.00 46.34 84 ALA A N 1
ATOM 647 C CA . ALA A 1 84 ? 17.675 4.043 -2.436 1.00 46.34 84 ALA A CA 1
ATOM 648 C C . ALA A 1 84 ? 17.727 4.805 -3.785 1.00 46.34 84 ALA A C 1
ATOM 650 O O . ALA A 1 84 ? 16.908 5.698 -4.003 1.00 46.34 84 ALA A O 1
ATOM 651 N N . ALA A 1 85 ? 18.658 4.456 -4.680 1.00 41.72 85 ALA A N 1
ATOM 652 C CA . ALA A 1 85 ? 18.874 5.076 -5.984 1.00 41.72 85 ALA A CA 1
ATOM 653 C C . ALA A 1 85 ? 17.823 4.715 -7.057 1.00 41.72 85 ALA A C 1
ATOM 655 O O . ALA A 1 85 ? 17.597 5.518 -7.957 1.00 41.72 85 ALA A O 1
ATOM 656 N N . GLU A 1 86 ? 17.145 3.562 -6.973 1.00 44.53 86 GLU A N 1
ATOM 657 C CA . GLU A 1 86 ? 16.178 3.135 -8.010 1.00 44.53 86 GLU A CA 1
ATOM 658 C C . GLU A 1 86 ? 14.795 3.799 -7.882 1.00 44.53 86 GLU A C 1
ATOM 660 O O . GLU A 1 86 ? 13.971 3.730 -8.791 1.00 44.53 86 GLU A O 1
ATOM 665 N N . PHE A 1 87 ? 14.555 4.529 -6.790 1.00 48.56 87 PHE A N 1
ATOM 666 C CA . PHE A 1 87 ? 13.358 5.347 -6.605 1.00 48.56 87 PHE A CA 1
ATOM 667 C C . PHE A 1 87 ? 13.671 6.834 -6.754 1.00 48.56 87 PHE A C 1
ATOM 669 O O . PHE A 1 87 ? 13.308 7.631 -5.888 1.00 48.56 87 PHE A O 1
ATOM 676 N N . GLY A 1 88 ? 14.286 7.218 -7.880 1.00 50.81 88 GLY A N 1
ATOM 677 C CA . GLY A 1 88 ? 14.348 8.600 -8.388 1.00 50.81 88 GLY A CA 1
ATOM 678 C C . GLY A 1 88 ? 12.963 9.158 -8.753 1.00 50.81 88 GLY A C 1
ATOM 679 O O . GLY A 1 88 ? 12.764 9.762 -9.801 1.00 50.81 88 GLY A O 1
ATOM 680 N N . VAL A 1 89 ? 11.978 8.879 -7.908 1.00 56.69 89 VAL A N 1
ATOM 681 C CA . VAL A 1 89 ? 10.599 9.310 -8.009 1.00 56.69 89 VAL A CA 1
ATOM 682 C C . VAL A 1 89 ? 10.556 10.770 -7.555 1.00 56.69 89 VAL A C 1
ATOM 684 O O . VAL A 1 89 ? 11.209 11.116 -6.564 1.00 56.69 89 VAL A O 1
ATOM 687 N N . PRO A 1 90 ? 9.818 11.645 -8.260 1.00 57.84 90 PRO A N 1
ATOM 688 C CA . PRO A 1 90 ? 9.726 13.051 -7.899 1.00 57.84 90 PRO A CA 1
ATOM 689 C C . PRO A 1 90 ? 9.323 13.217 -6.432 1.00 57.84 90 PRO A C 1
ATOM 691 O O . PRO A 1 90 ? 8.407 12.552 -5.940 1.00 57.84 90 PRO A O 1
ATOM 694 N N . ALA A 1 91 ? 10.020 14.118 -5.737 1.00 58.78 91 ALA A N 1
ATOM 695 C CA . ALA A 1 91 ? 9.652 14.509 -4.387 1.00 58.78 91 ALA A CA 1
ATOM 696 C C . ALA A 1 91 ? 8.182 14.957 -4.366 1.00 58.78 91 ALA A C 1
ATOM 698 O O . ALA A 1 91 ? 7.701 15.620 -5.289 1.00 58.78 91 ALA A O 1
ATOM 699 N N . GLN A 1 92 ? 7.465 14.587 -3.307 1.00 62.75 92 GLN A N 1
ATOM 700 C CA . GLN A 1 92 ? 6.135 15.129 -3.064 1.00 62.75 92 GLN A CA 1
ATOM 701 C C . GLN A 1 92 ? 6.195 16.661 -2.998 1.00 62.75 92 GLN A C 1
ATOM 703 O O . GLN A 1 92 ? 7.123 17.234 -2.432 1.00 62.75 92 GLN A O 1
ATOM 708 N N . GLN A 1 93 ? 5.208 17.328 -3.588 1.00 65.69 93 GLN A N 1
ATOM 709 C CA . GLN A 1 93 ? 5.267 18.777 -3.816 1.00 65.69 93 GLN A CA 1
ATOM 710 C C . GLN A 1 93 ? 4.701 19.604 -2.652 1.00 65.69 93 GLN A C 1
ATOM 712 O O . GLN A 1 93 ? 4.785 20.827 -2.664 1.00 65.69 93 GLN A O 1
ATOM 717 N N . VAL A 1 94 ? 4.107 18.944 -1.654 1.00 73.69 94 VAL A N 1
ATOM 718 C CA . VAL A 1 94 ? 3.311 19.599 -0.604 1.00 73.69 94 VAL A CA 1
ATOM 719 C C . VAL A 1 94 ? 4.111 19.842 0.680 1.00 73.69 94 VAL A C 1
ATOM 721 O O . VAL A 1 94 ? 3.892 20.838 1.362 1.00 73.69 94 VAL A O 1
ATOM 724 N N . ILE A 1 95 ? 5.033 18.941 1.030 1.00 75.94 95 ILE A N 1
ATOM 725 C CA . ILE A 1 95 ? 5.823 18.999 2.270 1.00 75.94 95 ILE A CA 1
ATOM 726 C C . ILE A 1 95 ? 7.302 18.819 1.903 1.00 75.94 95 ILE A C 1
ATOM 728 O O . ILE A 1 95 ? 7.594 17.943 1.087 1.00 75.94 95 ILE A O 1
ATOM 732 N N . PRO A 1 96 ? 8.246 19.570 2.513 1.00 73.69 96 PRO A N 1
ATOM 733 C CA . PRO A 1 96 ? 9.686 19.427 2.278 1.00 73.69 96 PRO A CA 1
ATOM 734 C C . PRO A 1 96 ? 10.255 18.165 2.957 1.00 73.69 96 PRO A C 1
ATOM 736 O O . PRO A 1 96 ? 11.176 18.225 3.766 1.00 73.69 96 PRO A O 1
ATO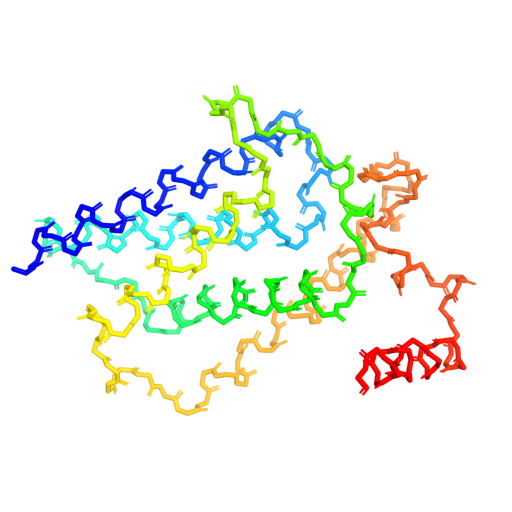M 739 N N . LEU A 1 97 ? 9.674 17.005 2.657 1.00 73.56 97 LEU A N 1
ATOM 740 C CA . LEU A 1 97 ? 10.065 15.699 3.172 1.00 73.56 97 LEU A CA 1
ATOM 741 C C . LEU A 1 97 ? 10.202 14.732 1.995 1.00 73.56 97 LEU A C 1
ATOM 743 O O . LEU A 1 97 ? 9.337 14.708 1.116 1.00 73.56 97 LEU A O 1
ATOM 747 N N . SER A 1 98 ? 11.255 13.913 1.981 1.00 76.62 98 SER A N 1
ATOM 748 C CA . SER A 1 98 ? 11.431 12.919 0.920 1.00 76.62 98 SER A CA 1
ATOM 749 C C . SER A 1 98 ? 10.289 11.894 0.931 1.00 76.62 98 SER A C 1
ATOM 751 O O . SER A 1 98 ? 9.753 11.541 1.985 1.00 76.62 98 SER A O 1
ATOM 753 N N . ALA A 1 99 ? 9.916 11.397 -0.253 1.00 75.38 99 ALA A N 1
ATOM 754 C CA . ALA A 1 99 ? 8.831 10.422 -0.397 1.00 75.38 99 ALA A CA 1
ATOM 755 C C . ALA A 1 99 ? 9.094 9.137 0.412 1.00 75.38 99 ALA A C 1
ATOM 757 O O . ALA A 1 99 ? 8.177 8.568 0.998 1.00 75.38 99 ALA A O 1
ATOM 758 N N . GLN A 1 100 ? 10.364 8.731 0.503 1.00 74.88 100 GLN A N 1
ATOM 759 C CA . GLN A 1 100 ? 10.810 7.580 1.289 1.00 74.88 100 GLN A CA 1
ATOM 760 C C . GLN A 1 100 ? 10.547 7.783 2.785 1.00 74.88 100 GLN A C 1
ATOM 762 O O . GLN A 1 100 ? 9.935 6.934 3.428 1.00 74.88 100 GLN A O 1
ATOM 767 N N . VAL A 1 101 ? 10.943 8.935 3.339 1.00 80.50 101 VAL A N 1
ATOM 768 C CA . VAL A 1 101 ? 10.729 9.222 4.764 1.00 80.50 101 VAL A CA 1
ATOM 769 C C . VAL A 1 101 ? 9.238 9.329 5.071 1.00 80.50 101 VAL A C 1
ATOM 771 O O . VAL A 1 101 ? 8.788 8.786 6.078 1.00 80.50 101 VAL A O 1
ATOM 774 N N . LEU A 1 102 ? 8.446 9.948 4.188 1.00 83.75 102 LEU A N 1
ATOM 775 C CA . LEU A 1 102 ? 6.994 9.974 4.355 1.00 83.75 102 LEU A CA 1
ATOM 776 C C . LEU A 1 102 ? 6.400 8.559 4.399 1.00 83.75 102 LEU A C 1
ATOM 778 O O . LEU A 1 102 ? 5.577 8.273 5.268 1.00 83.75 102 LEU A O 1
ATOM 782 N N . ALA A 1 103 ? 6.809 7.678 3.485 1.00 82.31 103 ALA A N 1
ATOM 783 C CA . ALA A 1 103 ? 6.313 6.307 3.439 1.00 82.31 103 ALA A CA 1
ATOM 784 C C . ALA A 1 103 ? 6.606 5.556 4.748 1.00 82.31 103 ALA A C 1
ATOM 786 O O . ALA A 1 103 ? 5.729 4.868 5.269 1.00 82.31 103 ALA A O 1
ATOM 787 N N . LEU A 1 104 ? 7.794 5.748 5.331 1.00 84.75 104 LEU A N 1
ATOM 788 C CA . LEU A 1 104 ? 8.155 5.163 6.626 1.00 84.75 104 LEU A CA 1
ATOM 789 C C . LEU A 1 104 ? 7.300 5.697 7.774 1.00 84.75 104 LEU A C 1
ATOM 791 O O . LEU A 1 104 ? 6.849 4.914 8.612 1.00 84.75 104 LEU A O 1
ATOM 795 N N . ILE A 1 105 ? 7.033 7.005 7.792 1.00 88.81 105 ILE A N 1
ATOM 796 C CA . ILE A 1 105 ? 6.130 7.609 8.777 1.00 88.81 105 ILE A CA 1
ATOM 797 C C . ILE A 1 105 ? 4.737 6.986 8.652 1.00 88.81 105 ILE A C 1
ATOM 799 O O . ILE A 1 105 ? 4.180 6.538 9.651 1.00 88.81 105 ILE A O 1
ATOM 803 N N . VAL A 1 106 ? 4.192 6.896 7.435 1.00 90.94 106 VAL A N 1
ATOM 804 C CA . VAL A 1 106 ? 2.867 6.307 7.186 1.00 90.94 106 VAL A CA 1
ATOM 805 C C . VAL A 1 106 ? 2.815 4.848 7.640 1.00 90.94 106 VAL A C 1
ATOM 807 O O . VAL A 1 106 ? 1.871 4.461 8.323 1.00 90.94 106 VAL A O 1
ATOM 810 N N . VAL A 1 107 ? 3.834 4.043 7.329 1.00 91.50 107 VAL A N 1
ATOM 811 C CA . VAL A 1 107 ? 3.912 2.635 7.754 1.00 91.50 107 VAL A CA 1
ATOM 812 C C . VAL A 1 107 ? 3.980 2.515 9.274 1.00 91.50 107 VAL A C 1
ATOM 814 O O . VAL A 1 107 ? 3.246 1.714 9.853 1.00 91.50 107 VAL A O 1
ATOM 817 N N . GLY A 1 108 ? 4.794 3.341 9.936 1.00 91.50 108 GLY A N 1
ATOM 818 C CA . GLY A 1 108 ? 4.852 3.395 11.395 1.00 91.50 108 GLY A CA 1
ATOM 819 C C . GLY A 1 108 ? 3.504 3.779 12.011 1.00 91.50 108 GLY A C 1
ATOM 820 O O . GLY A 1 108 ? 3.042 3.134 12.952 1.00 91.50 108 GLY A O 1
ATOM 821 N N . MET A 1 109 ? 2.822 4.775 11.441 1.00 95.00 109 MET A N 1
ATOM 822 C CA . MET A 1 109 ? 1.510 5.205 11.921 1.00 95.00 109 MET A CA 1
ATOM 823 C C . MET A 1 109 ? 0.422 4.146 11.709 1.00 95.00 109 MET A C 1
ATOM 825 O O . MET A 1 109 ? -0.424 3.958 12.586 1.00 95.00 109 MET A O 1
ATOM 829 N N . LEU A 1 110 ? 0.456 3.433 10.579 1.00 93.75 110 LEU A N 1
ATOM 830 C CA . LEU A 1 110 ? -0.425 2.300 10.293 1.00 93.75 110 LEU A CA 1
ATOM 831 C C . LEU A 1 110 ? -0.189 1.141 11.266 1.00 93.75 110 LEU A C 1
ATOM 833 O O . LEU A 1 110 ? -1.151 0.535 11.733 1.00 93.75 110 LEU A O 1
ATOM 837 N N . ALA A 1 111 ? 1.070 0.847 11.603 1.00 92.81 111 ALA A N 1
ATOM 838 C CA . ALA A 1 111 ? 1.399 -0.178 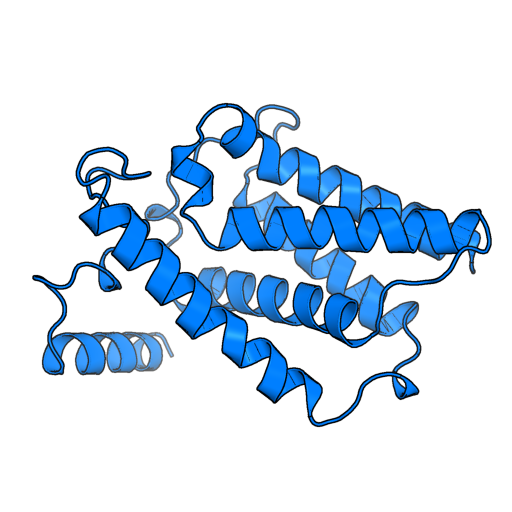12.587 1.00 92.81 111 ALA A CA 1
ATOM 839 C C . ALA A 1 111 ? 0.837 0.188 13.968 1.00 92.81 111 ALA A C 1
ATOM 841 O O . ALA A 1 111 ? 0.178 -0.635 14.601 1.00 92.81 111 ALA A O 1
ATOM 842 N N . VAL A 1 112 ? 1.019 1.439 14.406 1.00 93.81 112 VAL A N 1
ATOM 843 C CA . VAL A 1 112 ? 0.418 1.934 15.653 1.00 93.81 112 VAL A CA 1
ATOM 844 C C . VAL A 1 112 ? -1.107 1.842 15.603 1.00 93.81 112 VAL A C 1
ATOM 846 O O . VAL A 1 112 ? -1.700 1.366 16.566 1.00 93.81 112 VAL A O 1
ATOM 849 N N . ASP A 1 113 ? -1.750 2.229 14.495 1.00 92.19 113 ASP A N 1
ATOM 850 C CA . ASP A 1 113 ? -3.212 2.126 14.366 1.00 92.19 113 ASP A CA 1
ATOM 851 C C . ASP A 1 113 ? -3.699 0.684 14.533 1.00 92.19 113 ASP A C 1
ATOM 853 O O . ASP A 1 113 ? -4.641 0.417 15.282 1.00 92.19 113 ASP A O 1
ATOM 857 N N . PHE A 1 114 ? -3.004 -0.255 13.894 1.00 90.69 114 PHE A N 1
ATOM 858 C CA . PHE A 1 114 ? -3.341 -1.666 13.953 1.00 90.69 114 PHE A CA 1
ATOM 859 C C . PHE A 1 114 ? -3.134 -2.270 15.341 1.00 90.69 114 PHE A C 1
ATOM 861 O O . PHE A 1 114 ? -3.989 -3.011 15.807 1.00 90.69 114 PHE A O 1
ATOM 868 N N . PHE A 1 115 ? -2.030 -1.974 16.026 1.00 90.25 115 PHE A N 1
ATOM 869 C CA . PHE A 1 115 ? -1.780 -2.552 17.351 1.00 90.25 115 PHE A CA 1
ATOM 870 C C . PHE A 1 115 ? -2.564 -1.863 18.473 1.00 90.25 115 PHE A C 1
ATOM 872 O O . PHE A 1 115 ? -2.901 -2.509 19.461 1.00 90.25 115 PHE A O 1
ATOM 879 N N . ALA A 1 116 ? -2.854 -0.565 18.348 1.00 89.44 116 ALA A N 1
ATOM 880 C CA . ALA A 1 116 ? -3.466 0.211 19.426 1.00 89.44 116 ALA A CA 1
ATOM 881 C C . ALA A 1 116 ? -4.987 0.382 19.290 1.00 89.44 116 ALA A C 1
ATOM 883 O O . ALA A 1 116 ? -5.678 0.479 20.306 1.00 89.44 116 ALA A O 1
ATOM 884 N N . PHE A 1 117 ? -5.525 0.463 18.067 1.00 87.19 117 PHE A N 1
ATOM 885 C CA . PHE A 1 117 ? -6.919 0.872 17.837 1.00 87.19 117 PHE A CA 1
ATOM 886 C C . PHE A 1 117 ? -7.793 -0.189 17.153 1.00 87.19 117 PHE A C 1
ATOM 888 O O . PHE A 1 117 ? -9.018 -0.035 17.132 1.00 87.19 117 PHE A O 1
ATOM 895 N N . GLU A 1 118 ? -7.217 -1.272 16.624 1.00 86.00 118 GLU A N 1
ATOM 896 C CA . GLU A 1 118 ? -7.964 -2.307 15.904 1.00 86.00 118 GLU A CA 1
ATOM 897 C C . GLU A 1 118 ? -8.385 -3.506 16.779 1.00 86.00 118 GLU A C 1
ATOM 899 O O . GLU A 1 118 ? -7.580 -4.077 17.515 1.00 86.00 118 GLU A O 1
ATOM 904 N N . PRO A 1 119 ? -9.642 -3.978 16.672 1.00 84.44 119 PRO A N 1
ATOM 905 C CA . PRO A 1 119 ? -10.065 -5.210 17.327 1.00 84.44 119 PRO A CA 1
ATOM 906 C C . PRO A 1 119 ? -9.503 -6.442 16.598 1.00 84.44 119 PRO A C 1
ATOM 908 O O . PRO A 1 119 ? -10.091 -6.942 15.638 1.00 84.44 119 PRO A O 1
ATOM 911 N N . HIS A 1 120 ? -8.402 -7.001 17.108 1.00 86.19 120 HIS A N 1
ATOM 912 C CA . HIS A 1 120 ? -7.695 -8.143 16.501 1.00 86.19 120 HIS A CA 1
ATOM 913 C C . HIS A 1 120 ? -8.549 -9.405 16.277 1.00 86.19 120 HIS A C 1
ATOM 915 O O . HIS A 1 120 ? -8.275 -10.196 15.379 1.00 86.19 120 HIS A O 1
ATOM 921 N N . ARG A 1 121 ? -9.630 -9.586 17.042 1.00 81.94 121 ARG A N 1
ATOM 922 C CA . ARG A 1 121 ? -10.553 -10.727 16.886 1.00 81.94 121 ARG A CA 1
ATOM 923 C C . ARG A 1 121 ? -11.361 -10.690 15.583 1.00 81.94 121 ARG A C 1
ATOM 925 O O . ARG A 1 121 ? -11.944 -11.699 15.206 1.00 81.94 121 ARG A O 1
ATOM 932 N N . ALA A 1 122 ? -11.416 -9.544 14.902 1.00 84.38 122 ALA A N 1
ATOM 933 C CA . ALA A 1 122 ? -12.114 -9.405 13.625 1.00 84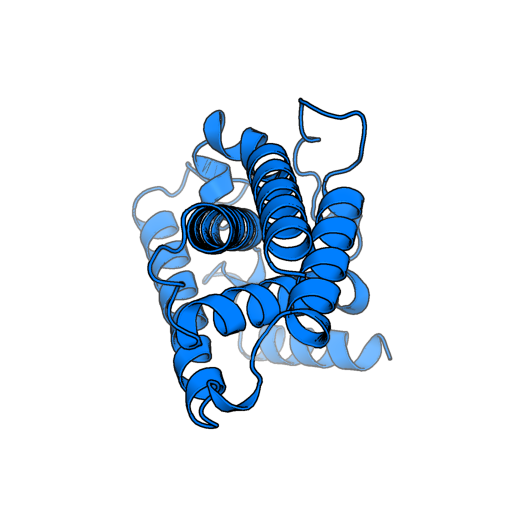.38 122 ALA A CA 1
ATOM 934 C C . ALA A 1 122 ? -11.323 -9.988 12.434 1.00 84.38 122 ALA A C 1
ATOM 936 O O . ALA A 1 122 ? -11.884 -10.162 11.346 1.00 84.38 122 ALA A O 1
ATOM 937 N N . PHE A 1 123 ? -10.031 -10.281 12.620 1.00 86.88 123 PHE A N 1
ATOM 938 C CA . PHE A 1 123 ? -9.158 -10.807 11.576 1.00 86.88 123 PHE A CA 1
ATOM 939 C C . PHE A 1 123 ? -9.254 -12.328 11.511 1.00 86.88 123 PHE A C 1
ATOM 941 O O . PHE A 1 123 ? -9.038 -13.027 12.498 1.00 86.88 123 PHE A O 1
ATOM 948 N N . LYS A 1 124 ? -9.581 -12.846 10.326 1.00 89.19 124 LYS A N 1
ATOM 949 C CA . LYS A 1 124 ? -9.620 -14.285 10.070 1.00 89.19 124 LYS A CA 1
ATOM 950 C C . LYS A 1 124 ? -8.252 -14.755 9.572 1.00 89.19 124 LYS A C 1
ATOM 952 O O . LYS A 1 124 ? -7.631 -14.041 8.783 1.00 89.19 124 LYS A O 1
ATOM 957 N N . PRO A 1 125 ? -7.825 -15.981 9.917 1.00 85.94 125 PRO A N 1
ATOM 958 C CA . PRO A 1 125 ? -6.539 -16.530 9.480 1.00 85.94 125 PRO A CA 1
ATOM 959 C C . PRO A 1 125 ? -6.438 -16.709 7.957 1.00 85.94 125 PRO A C 1
ATOM 961 O O . PRO A 1 125 ? -5.344 -16.807 7.422 1.00 85.94 125 PRO A O 1
ATOM 964 N N . VAL A 1 126 ? -7.571 -16.720 7.246 1.00 89.94 126 VAL A N 1
ATOM 965 C CA . VAL A 1 126 ? -7.619 -16.821 5.778 1.00 89.94 126 VAL A CA 1
ATOM 966 C C . VAL A 1 126 ? -7.281 -15.490 5.092 1.00 89.94 126 VAL A C 1
ATOM 968 O O . VAL A 1 126 ? -6.882 -15.485 3.932 1.00 89.94 126 VAL A O 1
ATOM 971 N N . TYR A 1 127 ? -7.410 -14.347 5.777 1.00 89.81 127 TYR A N 1
ATOM 972 C CA . TYR A 1 127 ? -7.227 -13.033 5.149 1.00 89.81 127 TYR A CA 1
ATOM 973 C C . TYR A 1 127 ? -5.840 -12.820 4.519 1.00 89.81 127 TYR A C 1
ATOM 975 O O . TYR A 1 127 ? -5.817 -12.364 3.377 1.00 89.81 127 TYR A O 1
ATOM 983 N N . PRO A 1 128 ? -4.713 -13.213 5.146 1.00 85.81 128 PRO A N 1
ATOM 984 C CA . PRO A 1 128 ? -3.400 -13.146 4.505 1.00 85.81 128 PRO A CA 1
ATOM 985 C C . PRO A 1 128 ? -3.324 -13.859 3.153 1.00 85.81 128 PRO A C 1
ATOM 987 O O . PRO A 1 128 ? -2.747 -13.318 2.215 1.00 85.81 128 PRO A O 1
ATOM 990 N N . LEU A 1 129 ? -3.965 -15.024 3.014 1.00 86.81 129 LEU A N 1
ATOM 991 C CA . LEU A 1 129 ? -4.001 -15.758 1.745 1.00 86.81 129 LEU A CA 1
ATOM 992 C C . LEU A 1 129 ? -4.806 -15.006 0.680 1.00 86.81 129 LEU A C 1
ATOM 994 O O . LEU A 1 129 ? -4.411 -14.962 -0.480 1.00 86.81 129 LEU A O 1
ATOM 998 N N . VAL A 1 130 ? -5.911 -14.370 1.076 1.00 89.81 130 VAL A N 1
ATOM 999 C CA . VAL A 1 130 ? -6.723 -13.542 0.171 1.00 89.81 130 VAL A CA 1
ATOM 1000 C C . VAL A 1 130 ? -5.940 -12.315 -0.290 1.00 89.81 130 VAL A C 1
ATOM 1002 O O . VAL A 1 130 ? -6.035 -11.924 -1.450 1.00 89.81 130 VAL A O 1
ATOM 1005 N N . TRP A 1 131 ? -5.133 -11.717 0.585 1.00 91.00 131 TRP A N 1
ATOM 1006 C CA . TRP A 1 131 ? -4.320 -10.555 0.233 1.00 91.00 131 TRP A CA 1
ATOM 1007 C C . TRP A 1 131 ? -3.290 -10.871 -0.847 1.00 91.00 131 TRP A C 1
ATOM 1009 O O . TRP A 1 131 ? -3.037 -10.005 -1.682 1.00 91.00 131 TRP A O 1
ATOM 1019 N N . LEU A 1 132 ? -2.764 -12.101 -0.905 1.00 87.94 132 LEU A N 1
ATOM 1020 C CA . LEU A 1 132 ? -1.821 -12.522 -1.947 1.00 87.94 132 LEU A CA 1
ATOM 1021 C C . LEU A 1 132 ? -2.403 -12.429 -3.359 1.00 87.94 132 LEU A C 1
ATOM 1023 O O . LEU A 1 132 ? -1.632 -12.259 -4.294 1.00 87.94 132 LEU A O 1
ATOM 1027 N N . VAL A 1 133 ? -3.731 -12.469 -3.523 1.00 89.75 133 VAL A N 1
ATOM 1028 C CA . VAL A 1 133 ? -4.406 -12.343 -4.829 1.00 89.75 133 VAL A CA 1
ATOM 1029 C C . VAL A 1 133 ? -4.122 -10.994 -5.496 1.00 89.75 133 VAL A C 1
ATOM 1031 O O . VAL A 1 133 ? -4.132 -10.896 -6.721 1.00 89.75 133 VAL A O 1
ATOM 1034 N N . TYR A 1 134 ? -3.811 -9.950 -4.728 1.00 89.00 134 TYR A N 1
ATOM 1035 C CA . TYR A 1 134 ? -3.497 -8.647 -5.310 1.00 89.00 134 TYR A CA 1
ATOM 1036 C C . TYR A 1 134 ? -2.162 -8.634 -6.074 1.00 89.00 134 TYR A C 1
ATOM 1038 O O . TYR A 1 134 ? -2.051 -7.916 -7.062 1.00 89.00 134 TYR A O 1
ATOM 1046 N N . LEU A 1 135 ? -1.183 -9.471 -5.707 1.00 87.19 135 LEU A N 1
ATOM 1047 C CA . LEU A 1 135 ? 0.094 -9.575 -6.429 1.00 87.19 135 LEU A CA 1
ATOM 1048 C C . LEU A 1 135 ? -0.060 -10.050 -7.887 1.00 87.19 135 LEU A C 1
ATOM 1050 O O . LEU A 1 135 ? 0.410 -9.338 -8.777 1.00 87.19 135 LEU A O 1
ATOM 1054 N N . PRO A 1 136 ? -0.713 -11.193 -8.193 1.00 88.69 136 PRO A N 1
ATOM 1055 C CA . PRO A 1 136 ? -0.918 -11.611 -9.574 1.00 88.69 136 PRO A CA 1
ATOM 1056 C C . PRO A 1 136 ? -1.831 -10.648 -10.339 1.00 88.69 136 PRO A C 1
ATOM 1058 O O . PRO A 1 136 ? -1.606 -10.435 -11.528 1.00 88.69 136 PRO A O 1
ATOM 1061 N N . LEU A 1 137 ? -2.809 -10.010 -9.681 1.00 91.25 137 LEU A N 1
ATOM 1062 C CA . LEU A 1 137 ? -3.630 -8.970 -10.313 1.00 91.25 137 LEU A CA 1
ATOM 1063 C C . LEU A 1 137 ? -2.796 -7.745 -10.705 1.00 91.25 137 LEU A C 1
ATOM 1065 O O . LEU A 1 137 ? -2.925 -7.245 -11.822 1.00 91.25 137 LEU A O 1
ATOM 1069 N N . TYR A 1 138 ? -1.911 -7.289 -9.819 1.00 90.00 138 TYR A N 1
ATOM 1070 C CA . TYR A 1 138 ? -0.986 -6.195 -10.098 1.00 90.00 138 TYR A CA 1
ATOM 1071 C C . TYR A 1 138 ? -0.021 -6.549 -11.235 1.00 90.00 138 TYR A C 1
ATOM 1073 O O . TYR A 1 138 ? 0.175 -5.746 -12.146 1.00 90.00 138 TYR A O 1
ATOM 1081 N N . ALA A 1 139 ? 0.547 -7.758 -11.218 1.00 86.81 139 ALA A N 1
ATOM 1082 C CA . ALA A 1 139 ? 1.437 -8.226 -12.275 1.00 86.81 139 ALA A CA 1
ATOM 1083 C C . ALA A 1 139 ? 0.717 -8.273 -13.632 1.00 86.81 139 ALA A C 1
ATOM 1085 O O . ALA A 1 139 ? 1.226 -7.739 -14.617 1.00 86.81 139 ALA A O 1
ATOM 1086 N N . ALA A 1 140 ? -0.497 -8.830 -13.674 1.00 89.69 140 ALA A N 1
ATOM 1087 C CA . ALA A 1 140 ? -1.326 -8.850 -14.875 1.00 89.69 140 ALA A CA 1
ATOM 1088 C C . ALA A 1 140 ? -1.632 -7.432 -15.377 1.00 89.69 140 ALA A C 1
ATOM 1090 O O . ALA A 1 140 ? -1.489 -7.162 -16.567 1.00 89.69 140 ALA A O 1
ATOM 1091 N N . PHE A 1 141 ? -1.978 -6.506 -14.478 1.00 90.94 141 PHE A N 1
ATOM 1092 C CA . PHE A 1 141 ? -2.168 -5.095 -14.810 1.00 90.94 141 PHE A CA 1
ATOM 1093 C C . PHE A 1 141 ? -0.902 -4.466 -15.409 1.00 90.94 141 PHE A C 1
ATOM 1095 O O . PHE A 1 141 ? -0.976 -3.826 -16.457 1.00 90.94 141 PHE A O 1
ATOM 1102 N N . ALA A 1 142 ? 0.260 -4.652 -14.777 1.00 86.31 142 ALA A N 1
ATOM 1103 C CA . ALA A 1 142 ? 1.513 -4.055 -15.228 1.00 86.31 142 ALA A CA 1
ATOM 1104 C C . ALA A 1 142 ? 1.924 -4.572 -16.616 1.00 86.31 142 ALA A C 1
ATOM 1106 O O . ALA A 1 142 ? 2.321 -3.774 -17.467 1.00 86.31 142 ALA A O 1
ATOM 1107 N N . ILE A 1 143 ? 1.765 -5.878 -16.856 1.00 85.62 143 ILE A N 1
ATOM 1108 C CA . ILE A 1 143 ? 2.043 -6.526 -18.145 1.00 85.62 143 ILE A CA 1
ATOM 1109 C C . ILE A 1 143 ? 1.048 -6.070 -19.215 1.00 85.62 143 ILE A C 1
ATOM 1111 O O . ILE A 1 143 ? 1.459 -5.655 -20.298 1.00 85.62 143 ILE A O 1
ATOM 1115 N N . ALA A 1 144 ? -0.253 -6.094 -18.920 1.00 88.38 144 ALA A N 1
ATOM 1116 C CA . ALA A 1 144 ? -1.283 -5.668 -19.863 1.00 88.38 144 ALA A CA 1
ATOM 1117 C C . ALA A 1 144 ? -1.102 -4.195 -20.255 1.00 88.38 144 ALA A C 1
ATOM 1119 O O . ALA A 1 144 ? -1.132 -3.860 -21.438 1.00 88.38 144 ALA A O 1
ATOM 1120 N N . ARG A 1 145 ? -0.827 -3.321 -19.277 1.00 87.88 145 ARG A N 1
ATOM 1121 C CA . ARG A 1 145 ? -0.531 -1.906 -19.526 1.00 87.88 145 ARG A CA 1
ATOM 1122 C C . ARG A 1 145 ? 0.689 -1.746 -20.428 1.00 87.88 145 ARG A C 1
ATOM 1124 O O . ARG A 1 145 ? 0.630 -0.956 -21.361 1.00 87.88 145 ARG A O 1
ATOM 1131 N N . ALA A 1 146 ? 1.770 -2.482 -20.173 1.00 84.38 146 ALA A N 1
ATOM 1132 C CA . ALA A 1 146 ? 2.975 -2.415 -20.994 1.00 84.38 146 ALA A CA 1
ATOM 1133 C C . ALA A 1 146 ? 2.737 -2.897 -22.436 1.00 84.38 146 ALA A C 1
ATOM 1135 O O . ALA A 1 146 ? 3.284 -2.309 -23.365 1.00 84.38 146 ALA A O 1
ATOM 1136 N N . TYR A 1 147 ? 1.893 -3.916 -22.634 1.00 84.94 147 TYR A N 1
ATOM 1137 C CA . TYR A 1 147 ? 1.523 -4.403 -23.966 1.00 84.94 147 TYR A CA 1
ATOM 1138 C C . TYR A 1 147 ? 0.704 -3.371 -24.759 1.00 84.94 147 TYR A C 1
ATOM 1140 O O . TYR A 1 147 ? 0.955 -3.163 -25.942 1.00 84.94 147 TYR A O 1
ATOM 1148 N N . TRP A 1 148 ? -0.253 -2.700 -24.111 1.00 86.94 148 TRP A N 1
ATOM 1149 C CA . TRP A 1 148 ? -1.141 -1.731 -24.772 1.00 86.94 148 TRP A CA 1
ATOM 1150 C C . TRP A 1 148 ? -0.497 -0.346 -24.920 1.00 86.94 148 TRP A C 1
ATOM 1152 O O . TRP A 1 148 ? -0.781 0.368 -25.878 1.00 86.94 148 TRP A O 1
ATOM 1162 N N . PHE A 1 149 ? 0.381 0.033 -23.989 1.00 85.00 149 PHE A N 1
ATOM 1163 C CA . PHE A 1 149 ? 1.011 1.352 -23.921 1.00 85.00 149 PHE A CA 1
ATOM 1164 C C . PHE A 1 149 ? 2.537 1.245 -23.743 1.00 85.00 149 PHE A C 1
ATOM 1166 O O . PHE A 1 149 ? 3.074 1.621 -22.694 1.00 85.00 149 PHE A O 1
ATOM 1173 N N . PRO A 1 150 ? 3.267 0.772 -24.770 1.00 80.31 150 PRO A N 1
ATOM 1174 C CA . PRO A 1 150 ? 4.699 0.475 -24.668 1.00 80.31 150 PRO A CA 1
ATOM 1175 C C . PRO A 1 150 ? 5.583 1.708 -24.414 1.00 80.31 150 PRO A C 1
ATOM 1177 O O . PRO A 1 150 ? 6.700 1.572 -23.929 1.00 80.31 150 PRO A O 1
ATOM 1180 N N . HIS A 1 151 ? 5.082 2.917 -24.685 1.00 81.50 151 HIS A N 1
ATOM 1181 C CA . HIS A 1 151 ? 5.815 4.176 -24.495 1.00 81.50 151 HIS A CA 1
ATOM 1182 C C . HIS A 1 151 ? 5.318 4.998 -23.293 1.00 81.50 151 HIS A C 1
ATOM 1184 O O . HIS A 1 151 ? 5.757 6.125 -23.094 1.00 81.50 151 HIS A O 1
ATOM 1190 N N . SER A 1 152 ? 4.389 4.469 -22.487 1.00 75.44 152 SER A N 1
ATOM 1191 C CA . SER A 1 152 ? 3.780 5.184 -21.347 1.00 75.44 152 SER A CA 1
ATOM 1192 C C . SER A 1 152 ? 4.296 4.671 -19.997 1.00 75.44 152 SER A C 1
ATOM 1194 O O . SER A 1 152 ? 3.549 4.533 -19.020 1.00 75.44 152 SER A O 1
ATOM 1196 N N . GLY A 1 153 ? 5.582 4.326 -19.964 1.00 72.31 153 GLY A N 1
ATOM 1197 C CA . GLY A 1 153 ? 6.329 3.913 -18.781 1.00 72.31 153 GLY A CA 1
ATOM 1198 C C . GLY A 1 153 ? 6.447 5.009 -17.718 1.00 72.31 153 GLY A C 1
ATOM 1199 O O . GLY A 1 153 ? 6.513 6.184 -18.073 1.00 72.31 153 GLY A O 1
ATOM 1200 N N . PRO A 1 154 ? 6.486 4.674 -16.414 1.00 73.25 154 PRO A N 1
ATOM 1201 C CA . PRO A 1 154 ? 6.978 5.610 -15.402 1.00 73.25 154 PRO A CA 1
ATOM 1202 C C . PRO A 1 154 ? 8.508 5.770 -15.436 1.00 73.25 154 PRO A C 1
ATOM 1204 O O . PRO A 1 154 ? 9.035 6.693 -14.825 1.00 73.25 154 PRO A O 1
ATOM 1207 N N . THR A 1 155 ? 9.213 4.865 -16.116 1.00 74.19 155 THR A N 1
ATOM 1208 C CA . THR A 1 155 ? 10.663 4.881 -16.334 1.00 74.19 155 THR A CA 1
ATOM 1209 C C . THR A 1 155 ? 10.949 4.953 -17.839 1.00 74.19 155 THR A C 1
ATOM 1211 O O . THR A 1 155 ? 10.030 5.093 -18.648 1.00 74.19 155 THR A O 1
ATOM 1214 N N . ALA A 1 156 ? 12.218 4.821 -18.236 1.00 73.88 156 ALA A N 1
ATOM 1215 C CA . ALA A 1 156 ? 12.589 4.657 -19.644 1.00 73.88 156 ALA A CA 1
ATOM 1216 C C . ALA A 1 156 ? 11.958 3.404 -20.294 1.00 73.88 156 ALA A C 1
ATOM 1218 O O . ALA A 1 156 ? 11.882 3.321 -21.518 1.00 73.88 156 ALA A O 1
ATOM 1219 N N . ASN A 1 157 ? 11.483 2.453 -19.482 1.00 74.38 157 ASN A N 1
ATOM 1220 C CA . ASN A 1 157 ? 10.832 1.222 -19.912 1.00 74.38 157 ASN A CA 1
ATOM 1221 C C . ASN A 1 157 ? 9.308 1.311 -19.716 1.00 74.38 157 ASN A C 1
ATOM 1223 O O . ASN A 1 157 ? 8.816 1.971 -18.803 1.00 74.38 157 ASN A O 1
ATOM 1227 N N . ALA A 1 158 ? 8.534 0.555 -20.505 1.00 79.81 158 ALA A N 1
ATOM 1228 C CA . ALA A 1 158 ? 7.076 0.434 -20.336 1.00 79.81 158 ALA A CA 1
ATOM 1229 C C . ALA A 1 158 ? 6.661 -0.064 -18.930 1.00 79.81 158 ALA A C 1
ATOM 1231 O O . ALA A 1 158 ? 5.545 0.189 -18.454 1.00 79.81 158 ALA A O 1
ATOM 1232 N N . TYR A 1 159 ? 7.564 -0.778 -18.258 1.00 78.31 159 TYR A N 1
ATOM 1233 C CA . TYR A 1 159 ? 7.343 -1.438 -16.979 1.00 78.31 159 TYR A CA 1
ATOM 1234 C C . TYR A 1 159 ? 7.778 -0.565 -15.793 1.00 78.31 159 TYR A C 1
ATOM 1236 O O . TYR A 1 159 ? 8.765 0.160 -15.890 1.00 78.31 159 TYR A O 1
ATOM 1244 N N . PRO A 1 160 ? 7.071 -0.649 -14.651 1.00 76.62 160 PRO A N 1
ATOM 1245 C CA . PRO A 1 160 ? 7.474 0.055 -13.436 1.00 76.62 160 PRO A CA 1
ATOM 1246 C C . PRO A 1 160 ? 8.743 -0.528 -12.807 1.00 76.62 160 PRO A C 1
ATOM 1248 O O . PRO A 1 160 ? 9.451 0.187 -12.112 1.00 76.62 160 PRO A O 1
ATOM 1251 N N . TYR A 1 161 ? 9.041 -1.804 -13.054 1.00 76.62 161 TYR A N 1
ATOM 1252 C CA . TYR A 1 161 ? 10.207 -2.480 -12.502 1.00 76.62 161 TYR A CA 1
ATOM 1253 C C . TYR A 1 161 ? 10.875 -3.353 -13.560 1.00 76.62 161 TYR A C 1
ATOM 1255 O O . TYR A 1 161 ? 10.179 -4.011 -14.338 1.00 76.62 161 TYR A O 1
ATOM 1263 N N . ASP A 1 162 ? 12.206 -3.411 -13.549 1.00 72.56 162 ASP A N 1
ATOM 1264 C CA . ASP A 1 162 ? 12.976 -4.142 -14.563 1.00 72.56 162 ASP A CA 1
ATOM 1265 C C . ASP A 1 162 ? 12.712 -5.653 -14.533 1.00 72.56 162 ASP A C 1
ATOM 1267 O O . ASP A 1 162 ? 12.647 -6.301 -15.574 1.00 72.56 162 ASP A O 1
ATOM 1271 N N . TYR A 1 163 ? 12.424 -6.221 -13.359 1.00 72.38 163 TYR A N 1
ATOM 1272 C CA . TYR A 1 163 ? 12.073 -7.640 -13.232 1.00 72.38 163 TYR A CA 1
ATOM 1273 C C . TYR A 1 163 ? 10.737 -8.021 -13.898 1.00 72.38 163 TYR A C 1
ATOM 1275 O O . TYR A 1 163 ? 10.448 -9.208 -14.039 1.00 72.38 163 TYR A O 1
ATOM 1283 N N . LEU A 1 164 ? 9.910 -7.048 -14.303 1.00 74.31 164 LEU A N 1
ATOM 1284 C CA . LEU A 1 164 ? 8.682 -7.289 -15.072 1.00 74.31 164 LEU A CA 1
ATOM 1285 C C . LEU A 1 164 ? 8.925 -7.297 -16.590 1.00 74.31 164 LEU A C 1
ATOM 1287 O O . LEU A 1 164 ? 8.009 -7.612 -17.350 1.00 74.31 164 LEU A O 1
ATOM 1291 N N . ILE A 1 165 ? 10.134 -6.960 -17.048 1.00 75.94 165 ILE A N 1
ATOM 1292 C CA . ILE A 1 165 ? 10.480 -6.944 -18.468 1.00 75.94 165 ILE A CA 1
ATOM 1293 C C . ILE A 1 165 ? 10.624 -8.388 -18.957 1.00 75.94 165 ILE A C 1
ATOM 1295 O O . ILE A 1 165 ? 11.627 -9.052 -18.715 1.00 75.94 165 ILE A O 1
ATOM 1299 N N . ILE A 1 166 ? 9.622 -8.870 -19.693 1.00 69.31 166 ILE A N 1
ATOM 1300 C CA . ILE A 1 166 ? 9.515 -10.275 -20.128 1.00 69.31 166 ILE A CA 1
ATOM 1301 C C . ILE A 1 166 ? 10.720 -10.721 -20.973 1.00 69.31 166 ILE A C 1
ATOM 1303 O O . ILE A 1 166 ? 11.152 -11.863 -20.875 1.00 69.31 166 ILE A O 1
ATOM 1307 N N . THR A 1 167 ? 11.302 -9.823 -21.773 1.00 71.62 167 THR A N 1
ATOM 1308 C CA . THR A 1 167 ? 12.490 -10.119 -22.597 1.00 71.62 167 THR A CA 1
ATOM 1309 C C . THR A 1 167 ? 13.783 -10.239 -21.790 1.00 71.62 167 THR A C 1
ATOM 1311 O O . THR A 1 167 ? 14.742 -10.837 -22.268 1.00 71.62 167 THR A O 1
ATOM 1314 N N . GLN A 1 168 ? 13.820 -9.680 -20.580 1.00 68.69 168 GLN A N 1
ATOM 1315 C CA . GLN A 1 168 ? 14.947 -9.778 -19.647 1.00 68.69 168 GLN A CA 1
ATOM 1316 C C . GLN A 1 168 ? 14.691 -10.831 -18.560 1.00 68.69 168 GLN A C 1
ATOM 1318 O O . GLN A 1 168 ? 15.620 -11.284 -17.887 1.00 68.69 168 GLN A O 1
ATOM 1323 N N . PHE A 1 169 ? 13.433 -11.249 -18.400 1.00 65.06 169 PHE A N 1
ATOM 1324 C CA . PHE A 1 169 ? 13.035 -12.273 -17.457 1.00 65.06 169 PHE A CA 1
ATOM 1325 C C . PHE A 1 169 ? 13.565 -13.637 -17.901 1.00 65.06 169 PHE A C 1
ATOM 1327 O O . PHE A 1 169 ? 13.133 -14.222 -18.893 1.00 65.06 169 PHE A O 1
ATOM 1334 N N . THR A 1 170 ? 14.499 -14.174 -17.124 1.00 69.81 170 THR A N 1
ATOM 1335 C CA . THR A 1 170 ? 14.989 -15.544 -17.274 1.00 69.81 170 THR A CA 1
ATOM 1336 C C . THR A 1 170 ? 14.822 -16.271 -15.949 1.00 69.81 170 THR A C 1
ATOM 1338 O O . THR A 1 170 ? 15.022 -15.681 -14.890 1.00 69.81 170 THR A O 1
ATOM 1341 N N . TRP A 1 171 ? 14.500 -17.567 -15.979 1.00 69.50 171 TRP A N 1
ATOM 1342 C CA . TRP A 1 171 ? 14.414 -18.376 -14.755 1.00 69.50 171 TRP A CA 1
ATOM 1343 C C . TRP A 1 171 ? 15.740 -18.397 -13.979 1.00 69.50 171 TRP A C 1
ATOM 1345 O O . TRP A 1 171 ? 15.739 -18.360 -12.751 1.00 69.50 171 TRP A O 1
ATOM 1355 N N . GLY A 1 172 ? 16.871 -18.366 -14.694 1.00 69.88 172 GLY A N 1
ATOM 1356 C CA . GLY A 1 172 ? 18.197 -18.194 -14.098 1.00 69.88 172 GLY A CA 1
ATOM 1357 C C . GLY A 1 172 ? 18.376 -16.822 -13.440 1.00 69.88 172 GLY A C 1
ATOM 1358 O O . GLY A 1 172 ? 18.824 -16.750 -12.301 1.00 69.88 172 GLY A O 1
ATOM 1359 N N . GLY A 1 173 ? 17.967 -15.738 -14.106 1.00 65.81 173 GLY A N 1
ATOM 1360 C CA . GLY A 1 173 ? 18.002 -14.380 -13.554 1.00 65.81 173 GLY A CA 1
ATOM 1361 C C . GLY A 1 173 ? 17.076 -14.190 -12.351 1.00 65.81 173 GLY A C 1
ATOM 1362 O O . GLY A 1 173 ? 17.472 -13.550 -11.382 1.00 65.81 173 GLY A O 1
ATOM 1363 N N . ALA A 1 174 ? 15.892 -14.806 -12.363 1.00 63.59 174 ALA A N 1
ATOM 1364 C CA . ALA A 1 174 ? 14.978 -14.840 -11.224 1.00 63.59 174 ALA A CA 1
ATOM 1365 C C . ALA A 1 174 ? 15.604 -15.584 -10.032 1.00 63.59 174 ALA A C 1
ATOM 1367 O O . ALA A 1 174 ? 15.597 -15.067 -8.918 1.00 63.59 174 ALA A O 1
ATOM 1368 N N . GLY A 1 175 ? 16.230 -16.742 -10.275 1.00 64.75 175 GLY A N 1
ATOM 1369 C CA . GLY A 1 175 ? 16.985 -17.472 -9.254 1.00 64.75 175 GLY A CA 1
ATOM 1370 C C . GLY A 1 175 ? 18.134 -16.645 -8.667 1.00 64.75 175 GLY A C 1
ATOM 1371 O O . GLY A 1 175 ? 18.272 -16.559 -7.451 1.00 64.75 175 GLY A O 1
ATOM 1372 N N . VAL A 1 176 ? 18.914 -15.964 -9.512 1.00 66.31 176 VAL A N 1
ATOM 1373 C CA . VAL A 1 176 ? 19.998 -15.067 -9.077 1.00 66.31 176 VAL A CA 1
ATOM 1374 C C . VAL A 1 176 ? 19.462 -13.854 -8.313 1.00 66.31 176 VAL A C 1
ATOM 1376 O O . VAL A 1 176 ? 20.076 -13.454 -7.332 1.00 66.31 176 VAL A O 1
ATOM 1379 N N . ALA A 1 177 ? 18.325 -13.275 -8.703 1.00 62.91 177 ALA A N 1
ATOM 1380 C CA . ALA A 1 177 ? 17.693 -12.177 -7.969 1.00 62.91 177 ALA A CA 1
ATOM 1381 C C . ALA A 1 177 ? 17.219 -12.628 -6.578 1.00 62.91 177 ALA A C 1
ATOM 1383 O O . ALA A 1 177 ? 17.494 -11.948 -5.591 1.00 62.91 177 ALA A O 1
ATOM 1384 N N . CYS A 1 178 ? 16.601 -13.809 -6.473 1.00 61.84 178 CYS A N 1
ATOM 1385 C CA . CYS A 1 178 ? 16.261 -14.415 -5.186 1.00 61.84 178 CYS A CA 1
ATOM 1386 C C . CYS A 1 178 ? 17.509 -14.666 -4.325 1.00 61.84 178 CYS A C 1
ATOM 1388 O O . CYS A 1 178 ? 17.495 -14.378 -3.133 1.00 61.84 178 CYS A O 1
ATOM 1390 N N . LEU A 1 179 ? 18.606 -15.146 -4.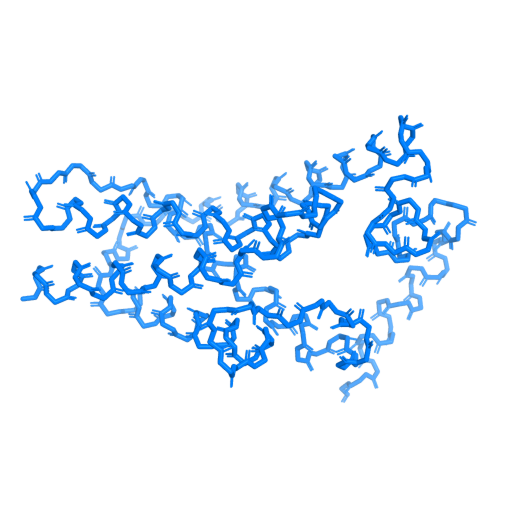919 1.00 62.12 179 LEU A N 1
ATOM 1391 C CA . LEU A 1 179 ? 19.869 -15.373 -4.209 1.00 62.12 179 LEU A CA 1
ATOM 1392 C C . LEU A 1 179 ? 20.575 -14.074 -3.807 1.00 62.12 179 LEU A C 1
ATOM 1394 O O . LEU A 1 179 ? 21.169 -14.025 -2.739 1.00 62.12 179 LEU A O 1
ATOM 1398 N N . LYS A 1 180 ? 20.484 -13.007 -4.608 1.00 60.03 180 LYS A N 1
ATOM 1399 C CA . LYS A 1 180 ? 20.983 -11.674 -4.236 1.00 60.03 180 LYS A CA 1
ATOM 1400 C C . LYS A 1 180 ? 20.255 -11.1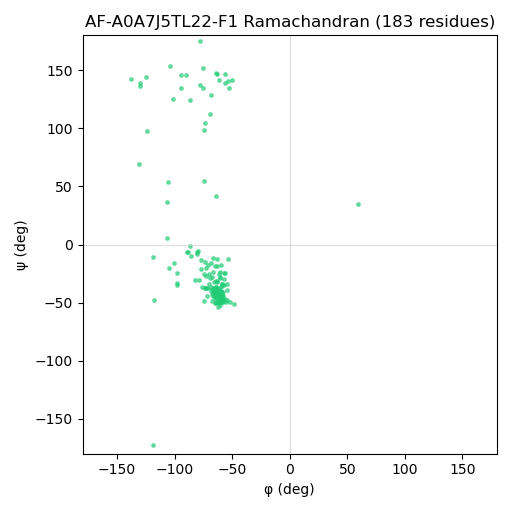24 -3.011 1.00 60.03 180 LYS A C 1
ATOM 1402 O O . LYS A 1 180 ? 20.901 -10.525 -2.166 1.00 60.03 180 LYS A O 1
ATOM 1407 N N . ILE A 1 181 ? 18.950 -11.375 -2.885 1.00 53.75 181 ILE A N 1
ATOM 1408 C CA . ILE A 1 181 ? 18.180 -11.022 -1.680 1.00 53.75 181 ILE A CA 1
ATOM 1409 C C . ILE A 1 181 ? 18.685 -11.806 -0.458 1.00 53.75 181 ILE A C 1
ATOM 1411 O O . ILE A 1 181 ? 18.740 -11.254 0.634 1.00 53.75 181 ILE A O 1
ATOM 1415 N N . VAL A 1 182 ? 19.093 -13.068 -0.635 1.00 55.12 182 VAL A N 1
ATOM 1416 C CA . VAL A 1 182 ? 19.695 -13.880 0.440 1.00 55.12 182 VAL A CA 1
ATOM 1417 C C . VAL A 1 182 ? 21.112 -13.410 0.783 1.00 55.12 182 VAL A C 1
ATOM 1419 O O . VAL A 1 182 ? 21.457 -13.394 1.951 1.00 55.12 182 VAL A O 1
ATOM 1422 N N . ALA A 1 183 ? 21.908 -12.998 -0.206 1.00 52.94 183 ALA A N 1
ATOM 1423 C CA . ALA A 1 183 ? 23.311 -12.605 -0.039 1.00 52.94 183 ALA A CA 1
ATOM 1424 C C . ALA A 1 183 ? 23.527 -11.175 0.501 1.00 52.94 183 ALA A C 1
ATOM 1426 O O . ALA A 1 183 ? 24.667 -10.780 0.737 1.00 52.94 183 ALA A O 1
ATOM 1427 N N . ILE A 1 184 ? 22.459 -10.383 0.654 1.00 51.28 184 ILE A N 1
ATOM 1428 C CA . ILE A 1 184 ? 22.482 -9.091 1.368 1.00 51.28 184 ILE A CA 1
ATOM 1429 C C . ILE A 1 184 ? 22.403 -9.306 2.901 1.00 51.28 184 ILE A C 1
ATOM 1431 O O . ILE A 1 184 ? 22.607 -8.362 3.664 1.00 51.28 184 ILE A O 1
ATOM 1435 N N . TYR A 1 185 ? 22.190 -10.550 3.350 1.00 43.62 185 TYR A N 1
ATOM 1436 C CA . TYR A 1 185 ? 22.306 -11.008 4.740 1.00 43.62 185 TYR A CA 1
ATOM 1437 C C . TYR A 1 185 ? 23.481 -11.975 4.916 1.00 43.62 185 TYR A C 1
ATOM 1439 O O . TYR A 1 185 ? 23.953 -12.085 6.071 1.00 43.62 185 TYR A O 1
#

Foldseek 3Di:
DLLVLLVLLQVLLVLLCLLLVVCVVQVQCVLDPSNVLSNLSSVLSNQQSCCSVVVHDHPQPLSLVLSLVSLVVVLCCVVQADDPVLCPDDARPPDPDRSNVSSVVSNVSSVCSCVPPDDPVSDDPCSVVVSVVVVVVSLCVQLVQCVVPQPSHPDNGSGVDPCSVPVPPDPVVVVVSVVVSVVSD

Organism: Bifidobacterium bifidum (NCBI:txid1681)